Protein AF-A0A7V0SD88-F1 (afdb_monomer)

Mean predicted aligned error: 12.84 Å

Foldseek 3Di:
DALVVVQVVVVVCQVPPAQEAEAAPADAREQALNLDQDEHEYEAEDEHHYQANACHHAYEYEYPAEYEENACHQPQEYEYHALAEYEYAHLHLHAAYEYAHQEEYEAQHNANHAYDDPGAYEAAHNAAYEANAQHLAQGHEYEQQNNVPDPDFSYYAQHNANFQYYKYKYQDDDDPRRHHQFKDWDADDPVQLVVCVVNQVVNCVSNVDDRPDRSRPRIIMMHGDPNGSCPVVDDPPPPCVDDDDDDDPDQQQLLVQDPLSQNVVVLVVCVVVVNLVVSQLSVVVRDPCRLVCFQQVDPRVSQVRAPCCVPPGGPNSNVVSVVSPDPDDHDPDD

Solvent-accessible surface area (backbone atoms only — not comparable to full-atom values): 16780 Å² total; per-residue (Å²): 128,59,36,70,62,50,46,52,48,52,52,57,46,45,71,66,81,35,56,67,45,84,42,73,80,37,81,47,42,41,39,44,60,41,57,36,72,48,70,34,37,37,42,34,36,36,26,45,13,45,28,30,29,20,46,12,37,41,30,37,36,40,29,65,26,40,40,37,32,25,34,29,24,43,10,49,29,30,37,39,40,29,67,21,36,40,32,36,26,35,32,24,44,13,34,14,30,41,37,39,30,50,26,38,37,35,39,27,32,30,23,41,13,26,42,56,93,89,32,54,18,37,38,39,31,27,21,37,39,29,37,27,32,30,21,43,9,45,16,28,43,38,38,36,46,24,72,78,71,63,84,65,54,38,51,38,45,34,30,22,23,58,18,64,30,41,42,37,37,34,33,58,57,79,60,78,86,26,44,13,64,34,36,38,79,48,85,80,52,73,68,55,32,56,46,42,52,51,52,52,53,52,49,22,67,75,65,74,43,92,73,97,69,53,60,84,74,51,51,47,37,36,32,41,39,73,88,61,56,58,62,87,73,50,73,79,67,77,85,62,87,84,63,77,91,74,88,74,93,69,77,54,49,33,24,67,48,26,93,63,54,47,58,49,70,60,36,50,51,28,45,73,70,70,34,51,68,59,28,51,56,57,37,48,80,52,33,96,43,59,36,71,38,50,32,60,66,45,90,48,54,28,35,79,46,23,76,42,52,82,74,86,44,43,69,63,46,44,60,50,18,63,75,64,45,81,90,69,80,80,80,77,82,129

Sequence (334 aa):
VYYRMLNRRIRECLSRENDEVLLSNVLGQRYIGGGINTPGKIMIHGTPGQDLGAFMNGAEITVFGNAQDGVGNTMNAGKIVVHGKAGEIPGHSMRGGKIFIKGDVEYRAGIHMKEYLDQVPWLVIGGTAKDYCGEYMAGGKLVVLNLADRPGSPVGYSVGTGIHGGAIYVRGPVADFQLGPGAIFTAMDNDDVAFLVTALAEYSADLAVEVPFDPETDFLKITRRGHRPFEKLYTPGMNIKSQSPRHLNMTPPCTFNCPSGIPTPVFLNLIKDGKSREAQLMMDEYTPFRMSVCGTVCPAPCMEACSRGGLDGALDIPRLAREYYPDFDPVRSA

Structure (mmCIF, N/CA/C/O backbone):
data_AF-A0A7V0SD88-F1
#
_entry.id   AF-A0A7V0SD88-F1
#
loop_
_atom_site.group_PDB
_atom_site.id
_atom_site.type_symbol
_atom_site.label_atom_id
_atom_site.label_alt_id
_atom_site.label_comp_id
_atom_site.label_asym_id
_atom_site.label_entity_id
_atom_site.label_seq_id
_atom_site.pdbx_PDB_ins_code
_atom_site.Cartn_x
_atom_site.Cartn_y
_atom_site.Cartn_z
_atom_site.occupancy
_atom_site.B_iso_or_equiv
_atom_site.auth_seq_id
_atom_site.auth_comp_id
_atom_site.auth_asym_id
_atom_site.auth_atom_id
_atom_site.pdbx_PDB_model_num
ATOM 1 N N . VAL A 1 1 ? -22.924 -13.296 14.750 1.00 85.44 1 VAL A N 1
ATOM 2 C CA . VAL A 1 1 ? -22.940 -11.917 15.311 1.00 85.44 1 VAL A CA 1
ATOM 3 C C . VAL A 1 1 ? -22.900 -10.915 14.162 1.00 85.44 1 VAL A C 1
ATOM 5 O O . VAL A 1 1 ? -22.130 -11.129 13.233 1.00 85.44 1 VAL A O 1
ATOM 8 N N . TYR A 1 2 ? -23.730 -9.865 14.178 1.00 93.19 2 TYR A N 1
ATOM 9 C CA . TYR A 1 2 ? -23.689 -8.814 13.148 1.00 93.19 2 TYR A CA 1
ATOM 10 C C . TYR A 1 2 ? -22.406 -7.973 13.259 1.00 93.19 2 TYR A C 1
ATOM 12 O O . TYR A 1 2 ? -21.945 -7.706 14.370 1.00 93.19 2 TYR A O 1
ATOM 20 N N . TYR A 1 3 ? -21.840 -7.528 12.131 1.00 93.19 3 TYR A N 1
ATOM 21 C CA . TYR A 1 3 ? -20.491 -6.942 12.094 1.00 93.19 3 TYR A CA 1
ATOM 22 C C . TYR A 1 3 ? -20.328 -5.710 13.003 1.00 93.19 3 TYR A C 1
ATOM 24 O O . TYR A 1 3 ? -19.292 -5.563 13.645 1.00 93.19 3 TYR A O 1
ATOM 32 N N . ARG A 1 4 ? -21.354 -4.851 13.130 1.00 94.56 4 ARG A N 1
ATOM 33 C CA . ARG A 1 4 ? -21.297 -3.667 14.012 1.00 94.56 4 ARG A CA 1
ATOM 34 C C . ARG A 1 4 ? -21.131 -4.053 15.480 1.00 94.56 4 ARG A C 1
ATOM 36 O O . ARG A 1 4 ? -20.308 -3.479 16.184 1.00 94.56 4 ARG A O 1
ATOM 43 N N . MET A 1 5 ? -21.891 -5.056 15.919 1.00 94.69 5 MET A N 1
ATOM 44 C CA . MET A 1 5 ? -21.835 -5.573 17.287 1.00 94.69 5 MET A CA 1
ATOM 45 C C . MET A 1 5 ? -20.476 -6.221 17.565 1.00 94.69 5 MET A C 1
ATOM 47 O O . MET A 1 5 ? -19.885 -5.974 18.610 1.00 94.69 5 MET A O 1
ATOM 51 N N . LEU A 1 6 ? -19.969 -7.017 16.617 1.00 95.25 6 LEU A N 1
ATOM 52 C CA . LEU A 1 6 ? -18.658 -7.655 16.728 1.00 95.25 6 LEU A CA 1
ATOM 53 C C . LEU A 1 6 ? -17.549 -6.608 16.899 1.00 95.25 6 LEU A C 1
ATOM 55 O O . LEU A 1 6 ? -16.791 -6.659 17.858 1.00 95.25 6 LEU A O 1
ATOM 59 N N . ASN A 1 7 ? -17.511 -5.616 16.012 1.00 95.00 7 ASN A N 1
ATOM 60 C CA . ASN A 1 7 ? -16.500 -4.563 16.030 1.00 95.00 7 ASN A CA 1
ATOM 61 C C . ASN A 1 7 ? -16.554 -3.678 17.278 1.00 95.00 7 ASN A C 1
ATOM 63 O O . ASN A 1 7 ? -15.520 -3.190 17.731 1.00 95.00 7 ASN A O 1
ATOM 67 N N . ARG A 1 8 ? -17.743 -3.457 17.846 1.00 94.12 8 ARG A N 1
ATOM 68 C CA . ARG A 1 8 ? -17.876 -2.776 19.136 1.00 94.12 8 ARG A CA 1
ATOM 69 C C . ARG A 1 8 ? -17.235 -3.597 20.257 1.00 94.12 8 ARG A C 1
ATOM 71 O O . ARG A 1 8 ? -16.426 -3.059 21.000 1.00 94.12 8 ARG A O 1
ATOM 78 N N . ARG A 1 9 ? -17.536 -4.898 20.321 1.00 93.69 9 ARG A N 1
ATOM 79 C CA . ARG A 1 9 ? -16.975 -5.803 21.337 1.00 93.69 9 ARG A CA 1
ATOM 80 C C . ARG A 1 9 ? -15.456 -5.913 21.244 1.00 93.69 9 ARG A C 1
ATOM 82 O O . ARG A 1 9 ? -14.800 -5.867 22.270 1.00 93.69 9 ARG A O 1
ATOM 89 N N . ILE A 1 10 ? -14.899 -5.986 20.032 1.00 93.69 10 ILE A N 1
ATOM 90 C CA . ILE A 1 10 ? -13.440 -5.996 19.825 1.00 93.69 10 ILE A CA 1
ATOM 91 C C . ILE A 1 10 ? -12.797 -4.754 20.456 1.00 93.69 10 ILE A C 1
ATOM 93 O O . ILE A 1 10 ? -11.838 -4.881 21.210 1.00 93.69 10 ILE A O 1
ATOM 97 N N . ARG A 1 11 ? -13.351 -3.559 20.203 1.00 91.50 11 ARG A N 1
ATOM 98 C CA . ARG A 1 11 ? -12.833 -2.308 20.784 1.00 91.50 11 ARG A CA 1
ATOM 99 C C . ARG A 1 11 ? -12.956 -2.279 22.305 1.00 91.50 11 ARG A C 1
ATOM 101 O O . ARG A 1 11 ? -12.021 -1.867 22.978 1.00 91.50 11 ARG A O 1
ATOM 108 N N . GLU A 1 12 ? -14.085 -2.736 22.841 1.00 90.00 12 GLU A N 1
ATOM 109 C CA . GLU A 1 12 ? -14.294 -2.835 24.291 1.00 90.00 12 GLU A CA 1
ATOM 110 C C . GLU A 1 12 ? -13.289 -3.798 24.943 1.00 90.00 12 GLU A C 1
ATOM 112 O O . GLU A 1 12 ? -12.766 -3.494 26.013 1.00 90.00 12 GLU A O 1
ATOM 117 N N . CYS A 1 13 ? -12.969 -4.923 24.294 1.00 89.75 13 CYS A N 1
ATOM 118 C CA . CYS A 1 13 ? -11.952 -5.859 24.773 1.00 89.75 13 CYS A CA 1
ATOM 119 C C . CYS A 1 13 ? -10.565 -5.206 24.807 1.00 89.75 13 CYS A C 1
ATOM 121 O O . CYS A 1 13 ? -9.945 -5.188 25.869 1.00 89.75 13 CYS A O 1
ATOM 123 N N . LEU A 1 14 ? -10.135 -4.605 23.694 1.00 87.88 14 LEU A N 1
ATOM 124 C CA . LEU A 1 14 ? -8.817 -3.970 23.573 1.00 87.88 14 LEU A CA 1
ATOM 125 C C . LEU A 1 14 ? -8.649 -2.733 24.471 1.00 87.88 14 LEU A C 1
ATOM 127 O O . LEU A 1 14 ? -7.537 -2.393 24.849 1.00 87.88 14 LEU A O 1
ATOM 131 N N . SER A 1 15 ? -9.739 -2.063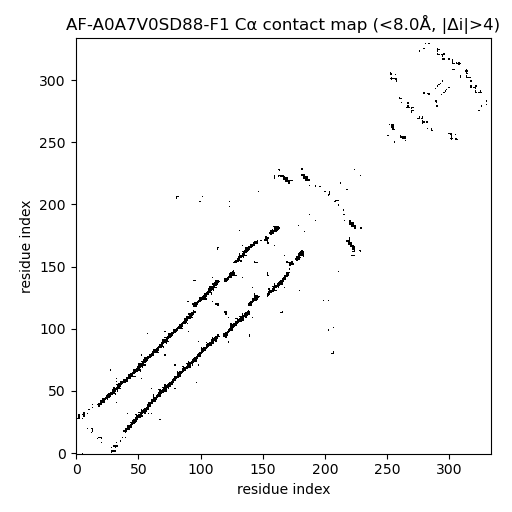 24.865 1.00 82.88 15 SER A N 1
ATOM 132 C CA . SER A 1 15 ? -9.664 -0.915 25.787 1.00 82.88 15 SER A CA 1
ATOM 133 C C . SER A 1 15 ? -9.399 -1.276 27.253 1.00 82.88 15 SER A C 1
ATOM 135 O O . SER A 1 15 ? -9.140 -0.385 28.055 1.00 82.88 15 SER A O 1
ATOM 137 N N . ARG A 1 16 ? -9.514 -2.555 27.632 1.00 72.31 16 ARG A N 1
ATOM 138 C CA . ARG A 1 16 ? -9.493 -3.015 29.034 1.00 72.31 16 ARG A CA 1
ATOM 139 C C . ARG A 1 16 ? -8.147 -3.616 29.459 1.00 72.31 16 ARG A C 1
ATOM 141 O O . ARG A 1 16 ? -8.153 -4.536 30.266 1.00 72.31 16 ARG A O 1
ATOM 148 N N . GLU A 1 17 ? -7.034 -3.161 28.880 1.00 64.56 17 GLU A N 1
ATOM 149 C CA . GLU A 1 17 ? -5.697 -3.771 29.064 1.00 64.56 17 GLU A CA 1
ATOM 150 C C . GLU A 1 17 ? -5.626 -5.250 28.621 1.00 64.56 17 GLU A C 1
ATOM 152 O O . GLU A 1 17 ? -4.695 -5.967 28.972 1.00 64.56 17 GLU A O 1
ATOM 157 N N . ASN A 1 18 ? -6.607 -5.734 27.839 1.00 63.19 18 ASN A N 1
ATOM 158 C CA . ASN A 1 18 ? -6.460 -7.014 27.152 1.00 63.19 18 ASN A CA 1
ATOM 159 C C . ASN A 1 18 ? -5.740 -6.765 25.836 1.00 63.19 18 ASN A C 1
ATOM 161 O O . ASN A 1 18 ? -6.303 -6.160 24.921 1.00 63.19 18 ASN A O 1
ATOM 165 N N . ASP A 1 19 ? -4.542 -7.317 25.726 1.00 83.00 19 ASP A N 1
ATOM 166 C CA . ASP A 1 19 ? -3.725 -7.186 24.526 1.00 83.00 19 ASP A CA 1
ATOM 167 C C . ASP A 1 19 ? -4.101 -8.204 23.444 1.00 83.00 19 ASP A C 1
ATOM 169 O O . ASP A 1 19 ? -3.465 -8.230 22.396 1.00 83.00 19 ASP A O 1
ATOM 173 N N . GLU A 1 20 ? -5.113 -9.053 23.663 1.00 92.69 20 GLU A N 1
ATOM 174 C CA . GLU A 1 20 ? -5.426 -10.168 22.767 1.00 92.69 20 GLU A CA 1
ATOM 175 C C . GLU A 1 20 ? -6.932 -10.464 22.665 1.00 92.69 20 GLU A C 1
ATOM 177 O O . GLU A 1 20 ? -7.661 -10.528 23.658 1.00 92.69 20 GLU A O 1
ATOM 182 N N . VAL A 1 21 ? -7.413 -10.658 21.435 1.00 95.25 21 VAL A N 1
ATOM 183 C CA . VAL A 1 21 ? -8.805 -10.987 21.114 1.00 95.25 21 VAL A CA 1
ATOM 184 C C . VAL A 1 21 ? -8.849 -12.177 20.161 1.00 95.25 21 VAL A C 1
ATOM 186 O O . VAL A 1 21 ? -8.403 -12.092 19.020 1.00 95.25 21 VAL A O 1
ATOM 189 N N . LEU A 1 22 ? -9.477 -13.268 20.599 1.00 97.12 22 LEU A N 1
ATOM 190 C CA . LEU A 1 22 ? -9.734 -14.444 19.770 1.00 97.12 22 LEU A CA 1
ATOM 191 C C . LEU A 1 22 ? -11.146 -14.396 19.171 1.00 97.12 22 LEU A C 1
ATOM 193 O O . LEU A 1 22 ? -12.148 -14.396 19.889 1.00 97.12 22 LEU A O 1
ATOM 197 N N . LEU A 1 23 ? -11.236 -14.420 17.844 1.00 97.81 23 LEU A N 1
ATOM 198 C CA . LEU A 1 23 ? -12.484 -14.525 17.095 1.00 97.81 23 LEU A CA 1
ATOM 199 C C . LEU A 1 23 ? -12.599 -15.919 16.479 1.00 97.81 23 LEU A C 1
ATOM 201 O O . LEU A 1 23 ? -11.802 -16.304 15.628 1.00 97.81 23 LEU A O 1
ATOM 205 N N . SER A 1 24 ? -13.621 -16.669 16.887 1.00 97.62 24 SER A N 1
ATOM 206 C CA . SER A 1 24 ? -13.907 -18.008 16.362 1.00 97.62 24 SER A CA 1
ATOM 207 C C . SER A 1 24 ? -15.099 -17.996 15.408 1.00 97.62 24 SER A C 1
ATOM 209 O O . SER A 1 24 ? -16.074 -17.281 15.646 1.00 97.62 24 SER A O 1
ATOM 211 N N . ASN A 1 25 ? -15.042 -18.831 14.365 1.00 97.06 25 ASN A N 1
ATOM 212 C CA . ASN A 1 25 ? -16.108 -19.016 13.375 1.00 97.06 25 ASN A CA 1
ATOM 213 C C . ASN A 1 25 ? -16.540 -17.697 12.700 1.00 97.06 25 ASN A C 1
ATOM 215 O O . ASN A 1 25 ? -17.721 -17.332 12.676 1.00 97.06 25 ASN A O 1
ATOM 219 N N . VAL A 1 26 ? -15.561 -16.948 12.191 1.00 98.31 26 VAL A N 1
ATOM 220 C CA . VAL A 1 26 ? -15.808 -15.725 11.418 1.00 98.31 26 VAL A CA 1
ATOM 221 C C . VAL A 1 26 ? -16.252 -16.103 10.003 1.00 98.31 26 VAL A C 1
ATOM 223 O O . VAL A 1 26 ? -15.597 -16.885 9.321 1.00 98.31 26 VAL A O 1
ATOM 226 N N . LEU A 1 27 ? -17.386 -15.553 9.570 1.00 97.00 27 LEU A N 1
ATOM 227 C CA . LEU A 1 27 ? -18.104 -15.930 8.345 1.00 97.00 27 LEU A CA 1
ATOM 228 C C . LEU A 1 27 ? -18.467 -14.680 7.527 1.00 97.00 27 LEU A C 1
ATOM 230 O O . LEU A 1 27 ? -19.628 -14.446 7.195 1.00 97.00 27 LEU A O 1
ATOM 234 N N . GLY A 1 28 ? -17.484 -13.819 7.266 1.00 97.38 28 GLY A N 1
ATOM 235 C CA . GLY A 1 28 ? -17.648 -12.627 6.432 1.00 97.38 28 GLY A CA 1
ATOM 236 C C . GLY A 1 28 ? -18.063 -11.358 7.181 1.00 97.38 28 GLY A C 1
ATOM 237 O O . GLY A 1 28 ? -18.570 -10.416 6.568 1.00 97.38 28 GLY A O 1
ATOM 238 N N . GLN A 1 29 ? -17.877 -11.281 8.505 1.00 98.38 29 GLN A N 1
ATOM 239 C CA . GLN A 1 29 ? -18.095 -10.023 9.225 1.00 98.38 29 GLN A CA 1
ATOM 240 C C . GLN A 1 29 ? -17.068 -8.973 8.778 1.00 98.38 29 GLN A C 1
ATOM 242 O O . GLN A 1 29 ? -15.864 -9.194 8.860 1.00 98.38 29 GLN A O 1
ATOM 247 N N . ARG A 1 30 ? -17.572 -7.832 8.302 1.00 97.94 30 ARG A N 1
ATOM 248 C CA . ARG A 1 30 ? -16.784 -6.741 7.712 1.00 97.94 30 ARG A CA 1
ATOM 249 C C . ARG A 1 30 ? -16.116 -5.860 8.767 1.00 97.94 30 ARG A C 1
ATOM 251 O O . ARG A 1 30 ? -16.582 -5.803 9.911 1.00 97.94 30 ARG A O 1
ATOM 258 N N . TYR A 1 31 ? -15.095 -5.115 8.351 1.00 97.88 31 TYR A N 1
ATOM 259 C CA . TYR A 1 31 ? -14.418 -4.071 9.132 1.00 97.88 31 TYR A CA 1
ATOM 260 C C . TYR A 1 31 ? -13.740 -4.541 10.422 1.00 97.88 31 TYR A C 1
ATOM 262 O O . TYR A 1 31 ? -13.461 -3.709 11.285 1.00 97.88 31 TYR A O 1
ATOM 270 N N . ILE A 1 32 ? -13.500 -5.848 10.588 1.00 98.38 32 ILE A N 1
ATOM 271 C CA . ILE A 1 32 ? -12.784 -6.372 11.760 1.00 98.38 32 ILE A CA 1
ATOM 272 C C . ILE A 1 32 ? -11.429 -5.674 11.849 1.00 98.38 32 ILE A C 1
ATOM 274 O O . ILE A 1 32 ? -10.720 -5.580 10.855 1.00 98.38 32 ILE A O 1
ATOM 278 N N . GLY A 1 33 ? -11.078 -5.150 13.020 1.00 95.62 33 GLY A N 1
ATOM 279 C CA . GLY A 1 33 ? -9.819 -4.426 13.196 1.00 95.62 33 GLY A CA 1
ATOM 280 C C . GLY A 1 33 ? -9.821 -2.984 12.675 1.00 95.62 33 GLY A C 1
ATOM 281 O O . GLY A 1 33 ? -8.830 -2.273 12.824 1.00 95.62 33 GLY A O 1
ATOM 282 N N . GLY A 1 34 ? -10.921 -2.530 12.068 1.00 95.50 34 GLY A N 1
ATOM 283 C CA . GLY A 1 34 ? -10.964 -1.236 11.403 1.00 95.50 34 GLY A CA 1
ATOM 284 C C . GLY A 1 34 ? -10.876 -0.051 12.372 1.00 95.50 34 GLY A C 1
ATOM 285 O O . GLY A 1 34 ? -11.579 -0.012 13.386 1.00 95.50 34 GLY A O 1
ATOM 286 N N . GLY A 1 35 ? -10.038 0.937 12.061 1.00 94.50 35 GLY A N 1
ATOM 287 C CA . GLY A 1 35 ? -9.860 2.164 12.845 1.00 94.50 35 GLY A CA 1
ATOM 288 C C . GLY A 1 35 ? -9.314 1.941 14.258 1.00 94.50 35 GLY A C 1
ATOM 289 O O . GLY A 1 35 ? -9.477 2.811 15.112 1.00 94.50 35 GLY A O 1
ATOM 290 N N . ILE A 1 36 ? -8.736 0.771 14.544 1.00 91.75 36 ILE A N 1
ATOM 291 C CA . ILE A 1 36 ? -8.069 0.520 15.824 1.00 91.75 36 ILE A CA 1
ATOM 292 C C . ILE A 1 36 ? -6.775 1.329 15.857 1.00 91.75 36 ILE A C 1
ATOM 294 O O . ILE A 1 36 ? -5.956 1.225 14.949 1.00 91.75 36 ILE A O 1
ATOM 298 N N . ASN A 1 37 ? -6.618 2.129 16.909 1.00 92.44 37 ASN A N 1
ATOM 299 C CA . ASN A 1 37 ? -5.493 3.043 17.118 1.00 92.44 37 ASN A CA 1
ATOM 300 C C . ASN A 1 37 ? -4.746 2.740 18.430 1.00 92.44 37 ASN A C 1
ATOM 302 O O . ASN A 1 37 ? -4.163 3.623 19.052 1.00 92.44 37 ASN A O 1
ATOM 306 N N . THR A 1 38 ? -4.847 1.501 18.904 1.00 85.88 38 THR A N 1
ATOM 307 C CA . THR A 1 38 ? -4.169 1.009 20.103 1.00 85.88 38 THR A CA 1
ATOM 308 C C . THR A 1 38 ? -3.374 -0.241 19.740 1.00 85.88 38 THR A C 1
ATOM 310 O O . THR A 1 38 ? -3.770 -0.954 18.811 1.00 85.88 38 THR A O 1
ATOM 313 N N . PRO A 1 39 ? -2.283 -0.540 20.464 1.00 86.88 39 PRO A N 1
ATOM 314 C CA . PRO A 1 39 ? -1.665 -1.858 20.411 1.00 86.88 39 PRO A CA 1
ATOM 315 C C . PRO A 1 39 ? -2.678 -2.956 20.766 1.00 86.88 39 PRO A C 1
ATOM 317 O O . PRO A 1 39 ? -3.699 -2.696 21.408 1.00 86.88 39 PRO A O 1
ATOM 320 N N . GLY A 1 40 ? -2.396 -4.176 20.324 1.00 92.25 40 GLY A N 1
ATOM 321 C CA . GLY A 1 40 ? -3.207 -5.353 20.615 1.00 92.25 40 GLY A CA 1
ATOM 322 C C . GLY A 1 40 ? -3.190 -6.356 19.470 1.00 92.25 40 GLY A C 1
ATOM 323 O O . GLY A 1 40 ? -2.834 -6.025 18.340 1.00 92.25 40 GLY A O 1
ATOM 324 N N . LYS A 1 41 ? -3.584 -7.587 19.774 1.00 96.25 41 LYS A N 1
ATOM 325 C CA . LYS A 1 41 ? -3.567 -8.742 18.884 1.00 96.25 41 LYS A CA 1
ATOM 326 C C . LYS A 1 41 ? -4.984 -9.232 18.640 1.00 96.25 41 LYS A C 1
ATOM 328 O O . LYS A 1 41 ? -5.786 -9.345 19.564 1.00 96.25 41 LYS A O 1
ATOM 333 N N . ILE A 1 42 ? -5.306 -9.538 17.390 1.00 97.81 42 ILE A N 1
ATOM 334 C CA . ILE A 1 42 ? -6.590 -10.126 17.009 1.00 97.81 42 ILE A CA 1
ATOM 335 C C . ILE A 1 42 ? -6.319 -11.402 16.220 1.00 97.81 42 ILE A C 1
ATOM 337 O O . ILE A 1 42 ? -5.851 -11.342 15.083 1.00 97.81 42 ILE A O 1
ATOM 341 N N . MET A 1 43 ? -6.654 -12.555 16.793 1.00 98.50 43 MET A N 1
ATOM 342 C CA . MET A 1 43 ? -6.625 -13.833 16.083 1.00 98.50 43 MET A CA 1
ATOM 343 C C . MET A 1 43 ? -7.995 -14.152 15.516 1.00 98.50 43 MET A C 1
ATOM 345 O O . MET A 1 43 ? -9.005 -14.092 16.217 1.00 98.50 43 MET A O 1
ATOM 349 N N . ILE A 1 44 ? -8.034 -14.536 14.248 1.00 98.69 44 ILE A N 1
ATOM 350 C CA . ILE A 1 44 ? -9.271 -14.770 13.513 1.00 98.69 44 ILE A CA 1
ATOM 351 C C . ILE A 1 44 ? -9.254 -16.183 12.944 1.00 98.69 44 ILE A C 1
ATOM 353 O O . ILE A 1 44 ? -8.485 -16.479 12.034 1.00 98.69 44 ILE A O 1
ATOM 357 N N . HIS A 1 45 ? -10.148 -17.042 13.432 1.00 98.6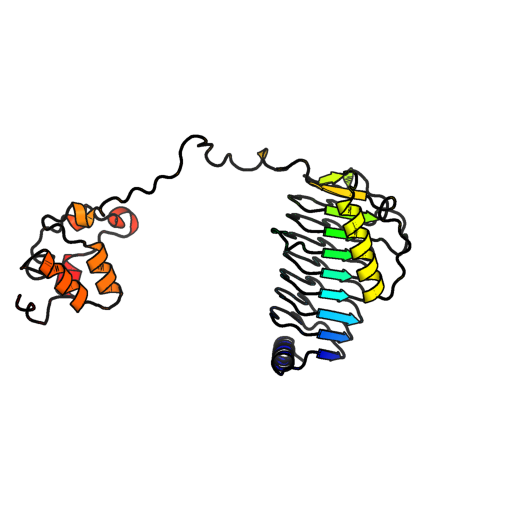2 45 HIS A N 1
ATOM 358 C CA . HIS A 1 45 ? -10.434 -18.340 12.824 1.00 98.62 45 HIS A CA 1
ATOM 359 C C . HIS A 1 45 ? -11.688 -18.245 11.956 1.00 98.62 45 HIS A C 1
ATOM 361 O O . HIS A 1 45 ? -12.796 -18.007 12.452 1.00 98.62 45 HIS A O 1
ATOM 367 N N . GLY A 1 46 ? -11.505 -18.453 10.654 1.00 97.94 46 GLY A N 1
ATOM 368 C CA . GLY A 1 46 ? -12.535 -18.297 9.633 1.00 97.94 46 GLY A CA 1
ATOM 369 C C . GLY A 1 46 ? -12.142 -17.248 8.597 1.00 97.94 46 GLY A C 1
ATOM 370 O O . GLY A 1 46 ? -10.960 -16.972 8.398 1.00 97.94 46 GLY A O 1
ATOM 371 N N . THR A 1 47 ? -13.139 -16.664 7.939 1.00 98.62 47 THR A N 1
ATOM 372 C CA . THR A 1 47 ? -12.936 -15.686 6.868 1.00 98.62 47 THR A CA 1
ATOM 373 C C . THR A 1 47 ? -13.505 -14.332 7.268 1.00 98.62 47 THR A C 1
ATOM 375 O O . THR A 1 47 ? -14.730 -14.180 7.273 1.00 98.62 47 THR A O 1
ATOM 378 N N . PRO A 1 48 ? -12.670 -13.334 7.622 1.00 98.62 48 PRO A N 1
ATOM 379 C CA . PRO A 1 48 ? -13.147 -11.972 7.791 1.00 98.62 48 PRO A CA 1
ATOM 380 C C . PRO A 1 48 ? -13.726 -11.451 6.478 1.00 98.62 48 PRO A C 1
ATOM 382 O O . PRO A 1 48 ? -13.277 -11.800 5.384 1.00 98.62 48 PRO A O 1
ATOM 385 N N . GLY A 1 49 ? -14.761 -10.628 6.609 1.00 98.19 49 GLY A N 1
ATOM 386 C CA . GLY A 1 49 ? -15.350 -9.948 5.469 1.00 98.19 49 GLY A CA 1
ATOM 387 C C . GLY A 1 49 ? -14.487 -8.790 4.989 1.00 98.19 49 GLY A C 1
ATOM 388 O O . GLY A 1 49 ? -13.379 -8.567 5.469 1.00 98.19 49 GLY A O 1
ATOM 389 N N . GLN A 1 50 ? -15.072 -8.035 4.069 1.00 98.38 50 GLN A N 1
ATOM 390 C CA . GLN A 1 50 ? -14.508 -6.827 3.473 1.00 98.38 50 GLN A CA 1
ATOM 391 C C . GLN A 1 50 ? -13.876 -5.867 4.494 1.00 98.38 50 GLN A C 1
ATOM 393 O O . GLN A 1 50 ? -14.418 -5.685 5.595 1.00 98.38 50 GLN A O 1
ATOM 398 N N . ASP A 1 51 ? -12.789 -5.213 4.081 1.00 98.38 51 ASP A N 1
ATOM 399 C CA . ASP A 1 51 ? -12.110 -4.131 4.808 1.00 98.38 51 ASP A CA 1
ATOM 400 C C . ASP A 1 51 ? -11.513 -4.557 6.170 1.00 98.38 51 ASP A C 1
ATOM 402 O O . ASP A 1 51 ? -11.593 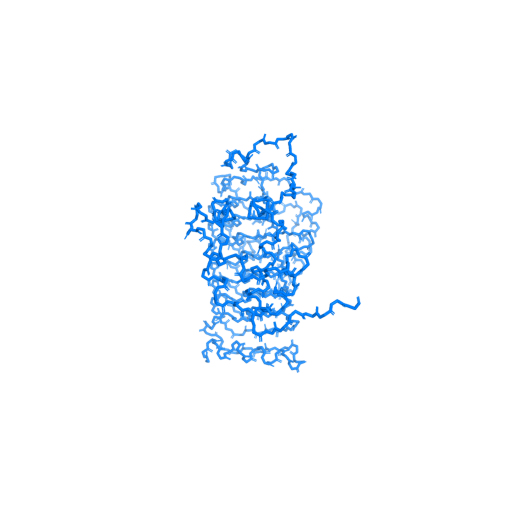-3.834 7.171 1.00 98.38 51 ASP A O 1
ATOM 406 N N . LEU A 1 52 ? -10.905 -5.748 6.232 1.00 98.69 52 LEU A N 1
ATOM 407 C CA . LEU A 1 52 ? -10.124 -6.197 7.393 1.00 98.69 52 LEU A CA 1
ATOM 408 C C . LEU A 1 52 ? -8.992 -5.203 7.696 1.00 98.69 52 LEU A C 1
ATOM 410 O O . LEU A 1 52 ? -8.156 -4.946 6.839 1.00 98.69 52 LEU A O 1
ATOM 414 N N . GLY A 1 53 ? -8.923 -4.678 8.919 1.00 98.25 53 GLY A N 1
ATOM 415 C CA . GLY A 1 53 ? -7.864 -3.755 9.339 1.00 98.25 53 GLY A CA 1
ATOM 416 C C . GLY A 1 53 ? -7.899 -2.397 8.630 1.00 98.25 53 GLY A C 1
ATOM 417 O O . GLY A 1 53 ? -6.888 -1.695 8.595 1.00 98.25 53 GLY A O 1
ATOM 418 N N . ALA A 1 54 ? -9.039 -2.004 8.053 1.00 98.12 54 ALA A N 1
ATOM 419 C CA . ALA A 1 54 ? -9.137 -0.726 7.359 1.00 98.12 54 ALA A CA 1
ATOM 420 C C . ALA A 1 54 ? -8.911 0.465 8.308 1.00 98.12 54 ALA A C 1
ATOM 422 O O . ALA A 1 54 ? -9.493 0.516 9.388 1.00 98.12 54 ALA A O 1
ATOM 423 N N . PHE A 1 55 ? -8.096 1.446 7.921 1.00 97.44 55 PHE A N 1
ATOM 424 C CA . PHE A 1 55 ? -7.706 2.599 8.750 1.00 97.44 55 PHE A CA 1
ATOM 425 C C . 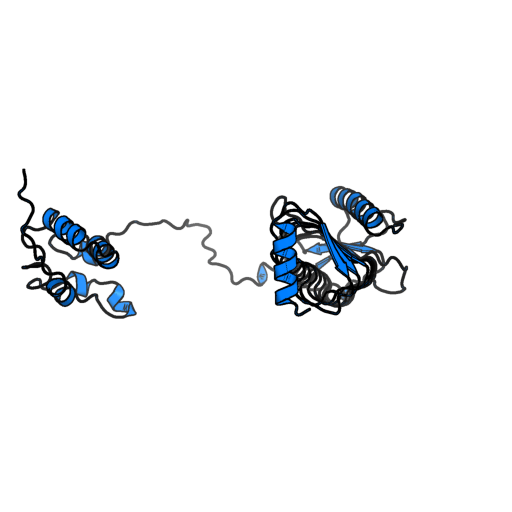PHE A 1 55 ? -7.007 2.229 10.073 1.00 97.44 55 PHE A C 1
ATOM 427 O O . PHE A 1 55 ? -6.979 3.038 11.000 1.00 97.44 55 PHE A O 1
ATOM 434 N N . MET A 1 56 ? -6.473 1.010 10.197 1.00 96.12 56 MET A N 1
ATOM 435 C CA . MET A 1 56 ? -5.775 0.560 11.402 1.00 96.12 56 MET A CA 1
ATOM 436 C C . MET A 1 56 ? -4.451 1.309 11.602 1.00 96.12 56 MET A C 1
ATOM 438 O O . MET A 1 56 ? -3.737 1.605 10.641 1.00 96.12 56 MET A O 1
ATOM 442 N N . ASN A 1 57 ? -4.121 1.606 12.857 1.00 95.44 57 ASN A N 1
ATOM 443 C CA . ASN A 1 57 ? -2.907 2.304 13.261 1.00 95.44 57 ASN A CA 1
ATOM 444 C C . ASN A 1 57 ? -2.290 1.658 14.514 1.00 95.44 57 ASN A C 1
ATOM 446 O O . ASN A 1 57 ? -2.312 2.239 15.595 1.00 95.44 57 ASN A O 1
ATOM 450 N N . GLY A 1 58 ? -1.757 0.440 14.367 1.00 89.00 58 GLY A N 1
ATOM 451 C CA . GLY A 1 58 ? -0.827 -0.143 15.345 1.00 89.00 58 GLY A CA 1
ATO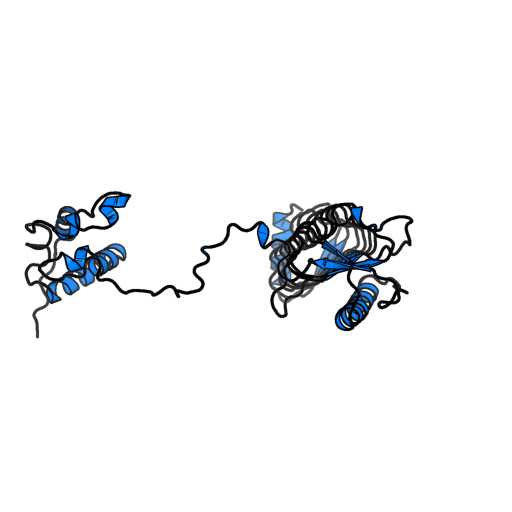M 452 C C . GLY A 1 58 ? -1.106 -1.576 15.803 1.00 89.00 58 GLY A C 1
ATOM 453 O O . GLY A 1 58 ? -0.182 -2.222 16.281 1.00 89.00 58 GLY A O 1
ATOM 454 N N . ALA A 1 59 ? -2.323 -2.101 15.646 1.00 94.75 59 ALA A N 1
ATOM 455 C CA . ALA A 1 59 ? -2.633 -3.466 16.079 1.00 94.75 59 ALA A CA 1
ATOM 456 C C . ALA A 1 59 ? -2.029 -4.546 15.155 1.00 94.75 59 ALA A C 1
ATOM 458 O O . ALA A 1 59 ? -1.686 -4.292 13.995 1.00 94.75 59 ALA A O 1
ATOM 459 N N . GLU A 1 60 ? -1.934 -5.768 15.677 1.00 97.50 60 GLU A N 1
ATOM 460 C CA . GLU A 1 60 ? -1.561 -6.971 14.937 1.00 97.50 60 GLU A CA 1
ATOM 461 C C . GLU A 1 60 ? -2.788 -7.863 14.725 1.00 97.50 60 GLU A C 1
ATOM 463 O O . GLU A 1 60 ? -3.529 -8.171 15.658 1.00 97.50 60 GLU A O 1
ATOM 468 N N . ILE A 1 61 ? -3.018 -8.306 13.493 1.00 98.62 61 ILE A N 1
ATOM 469 C CA . ILE A 1 61 ? -4.138 -9.181 13.144 1.00 98.62 61 ILE A CA 1
ATOM 470 C C . ILE A 1 61 ? -3.596 -10.424 12.454 1.00 98.62 61 ILE A C 1
ATOM 472 O O . ILE A 1 61 ? -2.909 -10.313 11.445 1.00 98.62 61 ILE A O 1
ATOM 476 N N . THR A 1 62 ? -3.953 -11.606 12.953 1.00 98.81 62 THR A N 1
ATOM 477 C CA . THR A 1 62 ? -3.608 -12.888 12.326 1.00 98.81 62 THR A CA 1
ATOM 478 C C . THR A 1 62 ? -4.874 -13.629 11.918 1.00 98.81 62 THR A C 1
ATOM 480 O O . THR A 1 62 ? -5.757 -13.874 12.740 1.00 98.81 62 THR A O 1
ATOM 483 N N . VAL A 1 63 ? -4.974 -13.994 10.642 1.00 98.88 63 VAL A N 1
ATOM 484 C CA . VAL A 1 63 ? -6.105 -14.724 10.062 1.00 98.88 63 VAL A CA 1
ATOM 485 C C . VAL A 1 63 ? -5.682 -16.150 9.739 1.00 98.88 63 VAL A C 1
ATOM 487 O O . VAL A 1 63 ? -4.926 -16.393 8.798 1.00 98.88 63 VAL A O 1
ATOM 490 N N . PHE A 1 64 ? -6.235 -17.109 10.473 1.00 98.56 64 PHE A N 1
ATOM 491 C CA . PHE A 1 64 ? -6.082 -18.545 10.238 1.00 98.56 64 PHE A CA 1
ATOM 492 C C . PHE A 1 64 ? -7.093 -19.029 9.188 1.00 98.56 64 PHE A C 1
ATOM 494 O O . PHE A 1 64 ? -7.967 -19.854 9.460 1.00 98.56 64 PHE A O 1
ATOM 501 N N . GLY A 1 65 ? -7.013 -18.451 7.990 1.00 98.19 65 GLY A N 1
ATOM 502 C CA . GLY A 1 65 ? -7.947 -18.678 6.891 1.00 98.19 65 GLY A CA 1
ATOM 503 C C . GLY A 1 65 ? -7.740 -17.685 5.748 1.00 98.19 65 GLY A C 1
ATOM 504 O O . GLY A 1 65 ? -6.710 -17.018 5.670 1.00 98.19 65 GLY A O 1
ATOM 505 N N . ASN A 1 66 ? -8.730 -17.585 4.862 1.00 98.75 66 ASN A N 1
ATOM 506 C CA . ASN A 1 66 ? -8.753 -16.584 3.789 1.00 98.75 66 ASN A CA 1
ATOM 507 C C . ASN A 1 66 ? -9.351 -15.266 4.286 1.00 98.75 66 ASN A C 1
ATOM 509 O O . ASN A 1 66 ? -10.192 -15.298 5.179 1.00 98.75 66 ASN A O 1
ATOM 513 N N . ALA A 1 67 ? -9.023 -14.147 3.649 1.00 98.75 67 ALA A N 1
ATOM 514 C CA . ALA A 1 67 ? -9.687 -12.857 3.836 1.00 98.75 67 ALA A CA 1
ATOM 515 C C . ALA A 1 67 ? -10.400 -12.414 2.545 1.00 98.75 67 ALA A C 1
ATOM 517 O O . ALA A 1 67 ? -9.985 -12.783 1.449 1.00 98.75 67 ALA A O 1
ATOM 518 N N . GLN A 1 68 ? -11.483 -11.644 2.669 1.00 98.62 68 GLN A N 1
ATOM 519 C CA . GLN A 1 68 ? -12.139 -11.009 1.515 1.00 98.62 68 GLN A CA 1
ATOM 520 C C . GLN A 1 68 ? -11.377 -9.747 1.056 1.00 98.62 68 GLN A C 1
ATOM 522 O O . GLN A 1 68 ? -10.203 -9.580 1.390 1.00 98.62 68 GLN A O 1
ATOM 527 N N . ASP A 1 69 ? -12.013 -8.883 0.263 1.00 98.62 69 ASP A N 1
ATOM 528 C CA . ASP A 1 69 ? -11.359 -7.732 -0.365 1.00 98.62 69 ASP A CA 1
ATOM 529 C C . ASP A 1 69 ? -11.037 -6.619 0.653 1.00 98.62 69 ASP A C 1
ATOM 531 O O . ASP A 1 69 ? -11.603 -6.526 1.751 1.00 98.62 69 ASP A O 1
ATOM 535 N N . GLY A 1 70 ? -10.080 -5.762 0.297 1.00 98.31 70 GLY A N 1
ATOM 536 C CA . GLY A 1 70 ? -9.754 -4.558 1.068 1.00 98.31 70 GLY A CA 1
ATOM 537 C C . GLY A 1 70 ? -8.953 -4.801 2.348 1.00 98.31 70 GLY A C 1
ATOM 538 O O . GLY A 1 70 ? -9.012 -3.988 3.273 1.00 98.31 70 GLY A O 1
ATOM 539 N N . VAL A 1 71 ? -8.191 -5.897 2.433 1.00 98.81 71 VAL A N 1
ATOM 540 C CA . VAL A 1 71 ? -7.273 -6.137 3.562 1.00 98.81 71 VAL A CA 1
ATOM 541 C C . VAL A 1 71 ? -6.310 -4.958 3.722 1.00 98.81 71 VAL A C 1
ATOM 543 O O . VAL A 1 71 ? -5.575 -4.624 2.801 1.00 98.81 71 VAL A O 1
ATOM 546 N N . GLY A 1 72 ? -6.303 -4.325 4.893 1.00 98.50 72 GLY A N 1
ATOM 547 C CA . GLY A 1 72 ? -5.439 -3.192 5.221 1.00 98.50 72 GLY A CA 1
ATOM 548 C C . GLY A 1 72 ? -5.757 -1.905 4.457 1.00 98.50 72 GLY A C 1
ATOM 549 O O . GLY A 1 72 ? -4.875 -1.064 4.283 1.00 98.50 72 GLY A O 1
ATOM 550 N N . ASN A 1 73 ? -7.000 -1.724 3.998 1.00 98.25 73 ASN A N 1
ATOM 551 C CA . ASN A 1 73 ? -7.426 -0.506 3.309 1.00 98.25 73 ASN A CA 1
ATOM 552 C C . ASN A 1 73 ? -7.127 0.758 4.143 1.00 98.25 73 ASN A C 1
ATOM 554 O O . ASN A 1 73 ? -7.658 0.954 5.231 1.00 98.25 73 ASN A O 1
ATOM 558 N N . THR A 1 74 ? -6.294 1.654 3.626 1.00 97.38 74 THR A N 1
ATOM 559 C CA . THR A 1 74 ? -5.896 2.923 4.245 1.00 97.38 74 THR A CA 1
ATOM 560 C C . THR A 1 74 ? -5.234 2.739 5.620 1.00 97.38 74 THR A C 1
ATOM 562 O O . THR A 1 74 ? -5.253 3.637 6.464 1.00 97.38 74 THR A O 1
ATOM 565 N N . MET A 1 75 ? -4.630 1.572 5.856 1.00 96.81 75 MET A N 1
ATOM 566 C CA . MET A 1 75 ? -3.856 1.269 7.061 1.00 96.81 75 MET A CA 1
ATOM 567 C C . MET A 1 75 ? -2.649 2.210 7.198 1.00 96.81 75 MET A C 1
ATOM 569 O O . MET A 1 75 ? -1.986 2.539 6.214 1.00 96.81 75 MET A O 1
ATOM 573 N N . ASN A 1 76 ? -2.386 2.670 8.421 1.00 96.38 76 ASN A N 1
ATOM 574 C CA . ASN A 1 76 ? -1.313 3.611 8.744 1.00 96.38 76 ASN A CA 1
ATOM 575 C C . ASN A 1 76 ? -0.137 2.937 9.470 1.00 96.38 76 ASN A C 1
ATOM 577 O O . ASN A 1 76 ? 1.009 3.286 9.221 1.00 96.38 76 ASN A O 1
ATOM 581 N N . ALA A 1 77 ? -0.414 1.969 10.348 1.00 96.44 77 ALA A N 1
ATOM 582 C CA . ALA A 1 77 ? 0.594 1.198 11.076 1.00 96.44 77 ALA A CA 1
ATOM 583 C C . ALA A 1 77 ? 0.008 -0.127 11.588 1.00 96.44 77 ALA A C 1
ATOM 585 O O . ALA A 1 77 ? -1.213 -0.303 11.614 1.00 96.44 77 ALA A O 1
ATOM 586 N N . GLY A 1 78 ? 0.875 -1.027 12.057 1.00 97.00 78 GLY A N 1
ATOM 587 C CA . GLY A 1 78 ? 0.520 -2.355 12.568 1.00 97.00 78 GLY A CA 1
ATOM 588 C C . GLY A 1 78 ? 0.913 -3.474 11.604 1.00 97.00 78 GLY A C 1
ATOM 589 O O . GLY A 1 78 ? 1.668 -3.245 10.651 1.00 97.00 78 GLY A O 1
ATOM 590 N N . LYS A 1 79 ? 0.379 -4.675 11.833 1.00 98.56 79 LYS A N 1
ATOM 591 C CA . LYS A 1 79 ? 0.678 -5.862 11.021 1.00 98.56 79 LYS A CA 1
ATOM 592 C C . LYS A 1 79 ? -0.573 -6.697 10.754 1.00 98.56 79 LYS A C 1
ATOM 594 O O . LYS A 1 79 ? -1.363 -6.924 11.664 1.00 98.56 79 LYS A O 1
ATOM 599 N N . ILE A 1 80 ? -0.757 -7.171 9.525 1.00 98.88 80 ILE A N 1
ATOM 600 C CA . ILE A 1 80 ? -1.813 -8.126 9.166 1.00 98.88 80 ILE A CA 1
ATOM 601 C C . ILE A 1 80 ? -1.168 -9.352 8.523 1.00 98.88 80 ILE A C 1
ATOM 603 O O . ILE A 1 80 ? -0.473 -9.224 7.521 1.00 98.88 80 ILE A O 1
ATOM 607 N N . VAL A 1 81 ? -1.429 -10.534 9.071 1.00 98.94 81 VAL A N 1
ATOM 608 C CA . VAL A 1 81 ? -0.935 -11.821 8.570 1.00 98.94 81 VAL A CA 1
ATOM 609 C C . VAL A 1 81 ? -2.127 -12.686 8.170 1.00 98.94 81 VAL A C 1
ATOM 611 O O . VAL A 1 81 ? -3.033 -12.914 8.970 1.00 98.94 81 VAL A O 1
ATOM 614 N N . VAL A 1 82 ? -2.149 -13.179 6.934 1.00 98.88 82 VAL A N 1
ATOM 615 C CA . VAL A 1 82 ? -3.219 -14.028 6.391 1.00 98.88 82 VAL A CA 1
ATOM 616 C C . VAL A 1 82 ? -2.626 -15.365 5.957 1.00 98.88 82 VAL A C 1
ATOM 618 O O . VAL A 1 82 ? -1.872 -15.429 4.991 1.00 98.88 82 VAL A O 1
ATOM 621 N N . HIS A 1 83 ? -2.991 -16.452 6.642 1.00 98.81 83 HIS A N 1
ATOM 622 C CA . HIS A 1 83 ? -2.491 -17.803 6.342 1.00 98.81 83 HIS A CA 1
ATOM 623 C C . HIS A 1 83 ? -3.111 -18.426 5.079 1.00 98.81 83 HIS A C 1
ATOM 625 O O . HIS A 1 83 ? -2.650 -19.470 4.618 1.00 98.81 83 HIS A O 1
ATOM 631 N N . GLY A 1 84 ? -4.162 -17.822 4.527 1.00 98.56 84 GLY A N 1
ATOM 632 C CA . GLY A 1 84 ? -4.807 -18.224 3.280 1.00 98.56 84 GLY A CA 1
ATOM 633 C C . GLY A 1 84 ? -4.596 -17.219 2.148 1.00 98.56 84 GLY A C 1
ATOM 634 O O . GLY A 1 84 ? -3.548 -16.585 2.034 1.00 98.56 84 GLY A O 1
ATOM 635 N N . LYS A 1 85 ? -5.613 -17.094 1.296 1.00 98.81 85 LYS A N 1
ATOM 636 C CA . LYS A 1 85 ? -5.697 -16.123 0.196 1.00 98.81 85 LYS A CA 1
ATOM 637 C C . LYS A 1 85 ? -6.354 -14.822 0.656 1.00 98.81 85 LYS A C 1
ATOM 639 O O . LYS A 1 85 ? -7.082 -14.825 1.653 1.00 98.81 85 LYS A O 1
ATOM 644 N N . ALA A 1 86 ? -6.153 -13.744 -0.092 1.00 98.69 86 ALA A N 1
ATOM 645 C CA . ALA A 1 86 ? -6.937 -12.518 0.054 1.00 98.69 86 ALA A CA 1
ATOM 646 C C . ALA A 1 86 ? -7.668 -12.189 -1.250 1.00 98.69 86 ALA A C 1
ATOM 648 O O . ALA A 1 86 ? -7.249 -12.618 -2.323 1.00 98.69 86 ALA A O 1
ATOM 649 N N . GLY A 1 87 ? -8.765 -11.444 -1.144 1.00 98.31 87 GLY A N 1
ATOM 650 C CA . GLY A 1 87 ? -9.519 -10.976 -2.299 1.00 98.31 87 GLY A CA 1
ATOM 651 C C . GLY A 1 87 ? -8.830 -9.831 -3.045 1.00 98.31 87 GLY A C 1
ATOM 652 O O . GLY A 1 87 ? -7.601 -9.748 -3.131 1.00 98.31 87 GLY A O 1
ATOM 653 N N . GLU A 1 88 ? -9.638 -8.936 -3.596 1.00 98.25 88 GLU A N 1
ATOM 654 C CA . GLU A 1 88 ? -9.169 -7.767 -4.334 1.00 98.25 88 GLU A CA 1
ATOM 655 C C . GLU A 1 88 ? -8.570 -6.700 -3.409 1.00 98.25 88 GLU A C 1
ATOM 657 O O . GLU A 1 88 ? -8.852 -6.630 -2.208 1.00 98.25 88 GLU A O 1
ATOM 662 N N . ILE A 1 89 ? -7.750 -5.828 -4.000 1.00 98.56 89 ILE A N 1
ATOM 663 C CA . ILE A 1 89 ? -7.253 -4.581 -3.404 1.00 98.56 89 ILE A CA 1
ATOM 664 C C . ILE A 1 89 ? -6.607 -4.691 -1.997 1.00 98.56 89 ILE A C 1
ATOM 666 O O . ILE A 1 89 ? -6.768 -3.761 -1.194 1.00 98.56 89 ILE A O 1
ATOM 670 N N . PRO A 1 90 ? -5.850 -5.756 -1.640 1.00 98.75 90 PRO A N 1
ATOM 671 C CA . PRO A 1 90 ? -5.087 -5.744 -0.394 1.00 98.75 90 PRO A CA 1
ATOM 672 C C . PRO A 1 90 ? -4.072 -4.593 -0.416 1.00 98.75 90 PRO A C 1
ATOM 674 O O . PRO A 1 90 ? -3.444 -4.329 -1.439 1.00 98.75 90 PRO A O 1
ATOM 677 N N . GLY A 1 91 ? -3.926 -3.884 0.699 1.00 98.44 91 GLY A N 1
ATOM 678 C CA . GLY A 1 91 ? -3.064 -2.708 0.813 1.00 98.44 91 GLY A CA 1
ATOM 679 C C . GLY A 1 91 ? -3.592 -1.459 0.100 1.00 98.44 91 GLY A C 1
ATOM 680 O O . GLY A 1 91 ? -2.825 -0.522 -0.112 1.00 98.44 91 GLY A O 1
ATOM 681 N N . HIS A 1 92 ? -4.879 -1.403 -0.269 1.00 98.31 92 HIS A N 1
ATOM 682 C CA . HIS A 1 92 ? -5.468 -0.215 -0.896 1.00 98.31 92 HIS A CA 1
ATOM 683 C C . HIS A 1 92 ? -5.170 1.044 -0.074 1.00 98.31 92 HIS A C 1
ATOM 685 O O . HIS A 1 92 ? -5.614 1.150 1.059 1.00 98.31 92 HIS A O 1
ATOM 691 N N . SER A 1 93 ? -4.468 2.029 -0.635 1.00 98.12 93 SER A N 1
ATOM 692 C CA . SER A 1 93 ? -4.225 3.333 -0.002 1.00 98.12 93 SER A CA 1
ATOM 693 C C . SER A 1 93 ? -3.484 3.282 1.343 1.00 98.12 93 SER A C 1
ATOM 695 O O . SER A 1 93 ? -3.476 4.290 2.061 1.00 98.12 93 SER A O 1
ATOM 697 N N . MET A 1 94 ? -2.859 2.154 1.709 1.00 98.31 94 MET A N 1
ATOM 698 C CA . MET A 1 94 ? -2.083 2.073 2.949 1.00 98.31 94 MET A CA 1
ATOM 699 C C . MET A 1 94 ? -0.863 3.004 2.889 1.00 98.31 94 MET A C 1
ATOM 701 O O . MET A 1 94 ? -0.287 3.242 1.824 1.00 98.31 94 MET A O 1
ATOM 705 N N . ARG A 1 95 ? -0.511 3.557 4.048 1.00 96.38 95 ARG A N 1
ATOM 706 C CA . ARG A 1 95 ? 0.553 4.554 4.241 1.00 96.38 95 ARG A CA 1
ATOM 707 C C . ARG A 1 95 ? 1.707 4.046 5.101 1.00 96.38 95 ARG A C 1
ATOM 709 O O . ARG A 1 95 ? 2.781 4.627 5.077 1.00 96.38 95 ARG A O 1
ATOM 716 N N . GLY A 1 96 ? 1.492 2.955 5.828 1.00 96.12 96 GLY A N 1
ATOM 717 C CA . GLY A 1 96 ? 2.504 2.293 6.640 1.00 96.12 96 GLY A CA 1
ATOM 718 C C . GLY A 1 96 ? 1.999 0.954 7.174 1.00 96.12 96 GLY A C 1
ATOM 719 O O . GLY A 1 96 ? 0.871 0.539 6.895 1.00 96.12 96 GLY A O 1
ATOM 720 N N . GLY A 1 97 ? 2.848 0.277 7.946 1.00 97.62 97 GLY A N 1
ATOM 721 C CA . GLY A 1 97 ? 2.587 -1.069 8.453 1.00 97.62 97 GLY A CA 1
ATOM 722 C C . GLY A 1 97 ? 2.858 -2.174 7.429 1.00 97.62 97 GLY A C 1
ATOM 723 O O . GLY A 1 97 ? 3.342 -1.918 6.325 1.00 97.62 97 GLY A O 1
ATOM 724 N N . LYS A 1 98 ? 2.585 -3.417 7.830 1.00 98.75 98 LYS A N 1
ATOM 725 C CA . LYS A 1 98 ? 2.976 -4.628 7.093 1.00 98.75 98 LYS A CA 1
ATOM 726 C C . LYS A 1 98 ? 1.774 -5.536 6.849 1.00 98.75 98 LYS A C 1
ATOM 728 O O . LYS A 1 98 ? 0.991 -5.783 7.765 1.00 98.75 98 LYS A O 1
ATOM 733 N N . ILE A 1 99 ? 1.635 -6.052 5.633 1.00 98.88 99 ILE A N 1
ATOM 734 C CA . ILE A 1 99 ? 0.614 -7.037 5.266 1.00 98.88 99 ILE A CA 1
ATOM 735 C C . ILE A 1 99 ? 1.307 -8.239 4.629 1.00 98.88 99 ILE A C 1
ATOM 737 O O . ILE A 1 99 ? 1.936 -8.101 3.581 1.00 98.88 99 ILE A O 1
ATOM 741 N N . PHE A 1 100 ? 1.166 -9.414 5.238 1.00 98.94 100 PHE A N 1
ATOM 742 C CA . PHE A 1 100 ? 1.697 -10.683 4.744 1.00 98.94 100 PHE A CA 1
ATOM 743 C C . PHE A 1 100 ? 0.544 -11.625 4.408 1.00 98.94 100 PHE A C 1
ATOM 745 O O . PHE A 1 100 ? -0.291 -11.929 5.258 1.00 98.94 100 PHE A O 1
ATOM 752 N N . ILE A 1 101 ? 0.480 -12.090 3.163 1.00 98.94 101 ILE A N 1
ATOM 753 C CA . ILE A 1 101 ? -0.570 -12.991 2.676 1.00 98.94 101 ILE A CA 1
ATOM 754 C C . ILE A 1 101 ? 0.101 -14.245 2.135 1.00 98.94 101 ILE A C 1
ATOM 756 O O . ILE A 1 101 ? 0.896 -14.153 1.207 1.00 98.94 101 ILE A O 1
ATOM 760 N N . LYS A 1 102 ? -0.222 -15.419 2.685 1.00 98.81 102 LYS A N 1
ATOM 761 C CA . LYS A 1 102 ? 0.420 -16.687 2.305 1.00 98.81 102 LYS A CA 1
ATOM 762 C C . LYS A 1 102 ? 0.077 -17.142 0.891 1.00 98.81 102 LYS A C 1
ATOM 764 O O . LYS A 1 102 ? 0.902 -17.736 0.202 1.00 98.81 102 LYS A O 1
ATOM 769 N N . GLY A 1 103 ? -1.176 -16.946 0.502 1.00 98.56 103 GLY A N 1
ATOM 770 C CA . GLY A 1 103 ? -1.732 -17.430 -0.750 1.00 98.56 103 GLY A CA 1
ATOM 771 C C . GLY A 1 103 ? -1.727 -16.395 -1.867 1.00 98.56 103 GLY A C 1
ATOM 772 O O . GLY A 1 103 ? -0.969 -15.428 -1.868 1.00 98.56 103 GLY A O 1
ATOM 773 N N . ASP A 1 104 ? -2.604 -16.640 -2.836 1.00 98.75 104 ASP A N 1
ATOM 774 C CA . ASP A 1 104 ? -2.854 -15.732 -3.950 1.00 98.75 104 ASP A CA 1
ATOM 775 C C . ASP A 1 104 ? -3.658 -14.510 -3.501 1.00 98.75 104 ASP A C 1
ATOM 777 O O . ASP A 1 104 ? -4.406 -14.569 -2.516 1.00 98.75 104 ASP A O 1
ATOM 781 N N . VAL A 1 105 ? -3.538 -13.443 -4.283 1.00 98.81 105 VAL A N 1
ATOM 782 C CA . VAL A 1 105 ? -4.423 -12.280 -4.226 1.00 98.81 105 VAL A CA 1
ATOM 783 C C . VAL A 1 105 ? -5.056 -12.041 -5.587 1.00 98.81 105 VAL A C 1
ATOM 785 O O . VAL A 1 105 ? -4.513 -12.450 -6.618 1.00 98.81 105 VAL A O 1
ATOM 788 N N . GLU A 1 106 ? -6.201 -11.368 -5.591 1.00 98.38 106 GLU A N 1
ATOM 789 C CA . GLU A 1 106 ? -6.908 -11.047 -6.828 1.00 98.38 106 GLU A CA 1
ATOM 790 C C . GLU A 1 106 ? -6.371 -9.737 -7.443 1.00 98.38 106 GLU A C 1
ATOM 792 O O . GLU A 1 106 ? -5.157 -9.513 -7.520 1.00 98.38 106 GLU A O 1
ATOM 797 N N . TYR A 1 107 ? -7.254 -8.885 -7.958 1.00 98.50 107 TYR A N 1
ATOM 798 C CA . TYR A 1 107 ? -6.898 -7.698 -8.732 1.00 98.50 107 TYR A CA 1
ATOM 799 C C . TYR A 1 107 ? -6.417 -6.536 -7.858 1.00 98.50 107 TYR A C 1
ATOM 801 O O . TYR A 1 107 ? -6.813 -6.394 -6.697 1.00 98.50 107 TYR A O 1
ATOM 809 N N . ARG A 1 108 ? -5.612 -5.646 -8.457 1.00 98.62 108 ARG A N 1
ATOM 810 C CA . ARG A 1 108 ? -5.275 -4.317 -7.906 1.00 98.62 108 ARG A CA 1
ATOM 811 C C . ARG A 1 108 ? -4.592 -4.345 -6.532 1.00 98.62 108 ARG A C 1
ATOM 813 O O . ARG A 1 108 ? -4.757 -3.429 -5.725 1.00 98.62 108 ARG A O 1
ATOM 820 N N . ALA A 1 109 ? -3.817 -5.391 -6.249 1.00 98.75 109 ALA A N 1
ATOM 821 C CA . ALA A 1 109 ? -3.022 -5.472 -5.027 1.00 98.75 109 ALA A CA 1
ATOM 822 C C . ALA A 1 109 ? -2.078 -4.267 -4.908 1.00 98.75 109 ALA A C 1
ATOM 824 O O . ALA A 1 109 ? -1.364 -3.947 -5.855 1.00 98.75 109 ALA A O 1
ATOM 825 N N . GLY A 1 110 ? -2.087 -3.596 -3.759 1.00 98.56 110 GLY A N 1
ATOM 826 C CA . GLY A 1 110 ? -1.277 -2.410 -3.493 1.00 98.56 110 GLY A CA 1
ATOM 827 C C . GLY A 1 110 ? -1.730 -1.140 -4.210 1.00 98.56 110 GLY A C 1
ATOM 828 O O . GLY A 1 110 ? -0.944 -0.198 -4.332 1.00 98.56 110 GLY A O 1
ATOM 829 N N . ILE A 1 111 ? -2.979 -1.085 -4.689 1.00 98.69 111 ILE A N 1
ATOM 830 C CA . ILE A 1 111 ? -3.486 0.116 -5.349 1.00 98.69 111 ILE A CA 1
ATOM 831 C C . ILE A 1 111 ? -3.340 1.345 -4.447 1.00 98.69 111 ILE A C 1
ATOM 833 O O . ILE A 1 111 ? -3.777 1.351 -3.295 1.00 98.69 111 ILE A O 1
ATOM 837 N N . HIS A 1 112 ? -2.776 2.424 -4.985 1.00 98.12 112 HIS A N 1
ATOM 838 C CA . HIS A 1 112 ? -2.656 3.701 -4.284 1.00 98.12 112 HIS A CA 1
ATOM 839 C C . HIS A 1 112 ? -1.833 3.652 -2.979 1.00 98.12 112 HIS A C 1
ATOM 841 O O . HIS A 1 112 ? -1.943 4.588 -2.179 1.00 98.12 112 HIS A O 1
ATOM 847 N N . MET A 1 113 ? -1.008 2.617 -2.752 1.00 98.31 113 MET A N 1
ATOM 848 C CA . MET A 1 113 ? -0.029 2.601 -1.650 1.00 98.31 113 MET A CA 1
ATOM 849 C C . MET A 1 113 ? 0.833 3.869 -1.686 1.00 98.31 113 MET A C 1
ATOM 851 O O . MET A 1 113 ? 1.205 4.344 -2.760 1.00 98.31 113 MET A O 1
ATOM 855 N N . LYS A 1 114 ? 1.114 4.452 -0.520 1.00 97.31 114 LYS A N 1
ATOM 856 C CA . LYS A 1 114 ? 1.821 5.735 -0.377 1.00 97.31 114 LYS A CA 1
ATOM 857 C C . LYS A 1 114 ? 2.901 5.602 0.681 1.00 97.31 114 LYS A C 1
ATOM 859 O O . LYS A 1 114 ? 2.675 4.952 1.690 1.00 97.31 114 LYS A O 1
ATOM 864 N N . GLU A 1 115 ? 4.020 6.281 0.490 1.00 96.12 115 GLU A N 1
ATOM 865 C CA . GLU A 1 115 ? 5.051 6.410 1.520 1.00 96.12 115 GLU A CA 1
ATOM 866 C C . GLU A 1 115 ? 5.293 7.882 1.836 1.00 96.12 115 GLU A C 1
ATOM 868 O O . GLU A 1 115 ? 5.089 8.758 0.989 1.00 96.12 115 GLU A O 1
ATOM 873 N N . TYR A 1 116 ? 5.705 8.160 3.066 1.00 94.12 116 TYR A N 1
ATOM 874 C CA . TYR A 1 116 ? 6.130 9.491 3.470 1.00 94.12 116 TYR A CA 1
ATOM 875 C C . TYR A 1 116 ? 7.172 9.384 4.576 1.00 94.12 116 TYR A C 1
ATOM 877 O O . TYR A 1 116 ? 6.870 8.893 5.661 1.00 94.12 116 TYR A O 1
ATOM 885 N N . LEU A 1 117 ? 8.379 9.886 4.302 1.00 94.38 117 LEU A N 1
ATOM 886 C CA . LEU A 1 117 ? 9.521 9.818 5.216 1.00 94.38 117 LEU A CA 1
ATOM 887 C C . LEU A 1 117 ? 9.802 8.368 5.652 1.00 94.38 117 LEU A C 1
ATOM 889 O O . LEU A 1 117 ? 10.123 7.527 4.819 1.00 94.38 117 LEU A O 1
ATOM 893 N N . ASP A 1 118 ? 9.681 8.087 6.942 1.00 92.88 118 ASP A N 1
ATOM 894 C CA . ASP A 1 118 ? 9.879 6.793 7.589 1.00 92.88 118 ASP A CA 1
ATOM 895 C C . ASP A 1 118 ? 8.661 5.858 7.483 1.00 92.88 118 ASP A C 1
ATOM 897 O O . ASP A 1 118 ? 8.767 4.659 7.750 1.00 92.88 118 ASP A O 1
ATOM 901 N N . GLN A 1 119 ? 7.502 6.366 7.055 1.00 94.62 119 GLN A N 1
ATOM 902 C CA . GLN A 1 119 ? 6.305 5.554 6.843 1.00 94.62 119 GLN A CA 1
ATOM 903 C C . GLN A 1 119 ? 6.350 4.898 5.464 1.00 94.62 119 GLN A C 1
ATOM 905 O O . GLN A 1 119 ? 5.939 5.486 4.462 1.00 94.62 119 GLN A O 1
ATOM 910 N N . VAL A 1 120 ? 6.860 3.665 5.431 1.00 97.75 120 VAL A N 1
ATOM 911 C CA . VAL A 1 120 ? 6.976 2.840 4.222 1.00 97.75 120 VAL A CA 1
ATOM 912 C C . VAL A 1 120 ? 6.108 1.584 4.380 1.00 97.75 120 VAL A C 1
ATOM 914 O O . VAL A 1 120 ? 6.457 0.702 5.166 1.00 97.75 120 VAL A O 1
ATOM 917 N N . PRO A 1 121 ? 4.968 1.470 3.672 1.00 98.44 121 PRO A N 1
ATOM 918 C CA . PRO A 1 121 ? 4.092 0.305 3.774 1.00 98.44 121 PRO A CA 1
ATOM 919 C C . PRO A 1 121 ? 4.658 -0.916 3.049 1.00 98.44 121 PRO A C 1
ATOM 921 O O . PRO A 1 121 ? 5.201 -0.787 1.947 1.00 98.44 121 PRO A O 1
ATOM 924 N N . TRP A 1 122 ? 4.498 -2.100 3.644 1.00 98.75 122 TRP A N 1
ATOM 925 C CA . TRP A 1 122 ? 4.934 -3.376 3.067 1.00 98.75 122 TRP A CA 1
ATOM 926 C C . TRP A 1 122 ? 3.736 -4.269 2.749 1.00 98.75 122 TRP A C 1
ATOM 928 O O . TRP A 1 122 ? 2.885 -4.501 3.610 1.00 98.75 122 TRP A O 1
ATOM 938 N N . LEU A 1 123 ? 3.712 -4.826 1.542 1.00 98.88 123 LEU A N 1
ATOM 939 C CA . LEU A 1 123 ? 2.764 -5.858 1.129 1.00 98.88 123 LEU A CA 1
ATOM 940 C C . LEU A 1 123 ? 3.538 -7.042 0.540 1.00 98.88 123 LEU A C 1
ATOM 942 O O . LEU A 1 123 ? 4.125 -6.913 -0.529 1.00 98.88 123 LEU A O 1
ATOM 946 N N . VAL A 1 124 ? 3.533 -8.190 1.220 1.00 98.88 124 VAL A N 1
ATOM 947 C CA . VAL A 1 124 ? 4.192 -9.424 0.760 1.00 98.88 124 VAL A CA 1
ATOM 948 C C . VAL A 1 124 ? 3.135 -10.481 0.458 1.00 98.88 124 VAL A C 1
ATOM 950 O O . VAL A 1 124 ? 2.340 -10.853 1.324 1.00 98.88 124 VAL A O 1
ATOM 953 N N . ILE A 1 125 ? 3.131 -10.958 -0.783 1.00 98.88 125 ILE A N 1
ATOM 954 C CA . ILE A 1 125 ? 2.180 -11.922 -1.333 1.00 98.88 125 ILE A CA 1
ATOM 955 C C . ILE A 1 125 ? 2.930 -13.213 -1.644 1.00 98.88 125 ILE A C 1
ATOM 957 O O . ILE A 1 125 ? 3.823 -13.238 -2.487 1.00 98.88 125 ILE A O 1
ATOM 961 N N . GLY A 1 126 ? 2.542 -14.296 -0.986 1.00 98.62 126 GLY A N 1
ATOM 962 C CA . GLY A 1 126 ? 3.142 -15.611 -1.143 1.00 98.62 126 GLY A CA 1
ATOM 963 C C . GLY A 1 126 ? 2.834 -16.280 -2.471 1.00 98.62 126 GLY A C 1
ATOM 964 O O . GLY A 1 126 ? 3.696 -16.937 -3.046 1.00 98.62 126 GLY A O 1
ATOM 965 N N . GLY A 1 127 ? 1.609 -16.130 -2.968 1.00 98.44 127 GLY A N 1
ATOM 966 C CA . GLY A 1 127 ? 1.176 -16.690 -4.242 1.00 98.44 127 GLY A CA 1
ATOM 967 C C . GLY A 1 127 ? 1.429 -15.753 -5.420 1.00 98.44 127 GLY A C 1
ATOM 968 O O . GLY A 1 127 ? 2.485 -15.133 -5.545 1.00 98.44 127 GLY A O 1
ATOM 969 N N . THR A 1 128 ? 0.432 -15.677 -6.295 1.00 98.69 128 THR A N 1
ATOM 970 C CA . THR A 1 128 ? 0.403 -14.791 -7.469 1.00 98.69 128 THR A CA 1
ATOM 971 C C . THR A 1 128 ? -0.572 -13.630 -7.262 1.00 98.69 128 THR A C 1
ATOM 973 O O . THR A 1 128 ? -1.503 -13.753 -6.463 1.00 98.69 128 THR A O 1
ATOM 976 N N . ALA A 1 129 ? -0.412 -12.550 -8.027 1.00 98.62 129 ALA A N 1
ATOM 977 C CA . ALA A 1 129 ? -1.363 -11.437 -8.100 1.00 98.62 129 ALA A CA 1
ATOM 978 C C . ALA A 1 129 ? -1.989 -11.339 -9.501 1.00 98.62 129 ALA A C 1
ATOM 980 O O . ALA A 1 129 ? -1.371 -11.727 -10.493 1.00 98.62 129 ALA A O 1
ATOM 981 N N . LYS A 1 130 ? -3.217 -10.824 -9.608 1.00 98.44 130 LYS A N 1
ATOM 982 C CA . LYS A 1 130 ? -3.873 -10.599 -10.910 1.00 98.44 130 LYS A CA 1
ATOM 983 C C . LYS A 1 130 ? -3.479 -9.242 -11.505 1.00 98.44 130 LYS A C 1
ATOM 985 O O . LYS A 1 130 ? -2.440 -8.673 -11.163 1.00 98.44 130 LYS A O 1
ATOM 990 N N . ASP A 1 131 ? -4.278 -8.759 -12.453 1.00 98.62 131 ASP A N 1
ATOM 991 C CA . ASP A 1 131 ? -4.030 -7.509 -13.166 1.00 98.62 131 ASP A CA 1
ATOM 992 C C . ASP A 1 131 ? -3.974 -6.311 -12.209 1.00 98.62 131 ASP A C 1
ATOM 994 O O . ASP A 1 131 ? -4.565 -6.317 -11.120 1.00 98.62 131 ASP A O 1
ATOM 998 N N . TYR A 1 132 ? -3.281 -5.263 -12.654 1.00 98.69 132 TYR A N 1
ATOM 999 C CA . TYR A 1 132 ? -3.174 -3.966 -11.986 1.00 98.69 132 TYR A CA 1
ATOM 1000 C C . TYR A 1 132 ? -2.456 -3.998 -10.625 1.00 98.69 132 TYR A C 1
ATOM 1002 O O . TYR A 1 132 ? -2.651 -3.120 -9.784 1.00 98.69 132 TYR A O 1
ATOM 1010 N N . CYS A 1 133 ? -1.603 -4.997 -10.389 1.00 98.62 133 CYS A N 1
ATOM 1011 C CA . CYS A 1 133 ? -0.736 -5.031 -9.212 1.00 98.62 133 CYS A CA 1
ATOM 1012 C C . CYS A 1 133 ? 0.144 -3.764 -9.151 1.00 98.62 133 CYS A C 1
ATOM 1014 O O . CYS A 1 133 ? 0.832 -3.436 -10.117 1.00 98.62 133 CYS A O 1
ATOM 1016 N N . GLY A 1 134 ? 0.098 -3.034 -8.035 1.00 98.50 134 GLY A N 1
ATOM 1017 C CA . GLY A 1 134 ? 0.815 -1.773 -7.831 1.00 98.50 134 GLY A CA 1
ATOM 1018 C C . GLY A 1 134 ? 0.255 -0.580 -8.614 1.00 98.50 134 GLY A C 1
ATOM 1019 O O . GLY A 1 134 ? 0.982 0.373 -8.893 1.00 98.50 134 GLY A O 1
ATOM 1020 N N . GLU A 1 135 ? -1.016 -0.609 -9.012 1.00 98.62 135 GLU A N 1
ATOM 1021 C CA . GLU A 1 135 ? -1.646 0.521 -9.698 1.00 98.62 135 GLU A CA 1
ATOM 1022 C C . GLU A 1 135 ? -1.651 1.802 -8.840 1.00 98.62 135 GLU A C 1
ATOM 1024 O O . GLU A 1 135 ? -2.006 1.792 -7.663 1.00 98.62 135 GLU A O 1
ATOM 1029 N N . TYR A 1 136 ? -1.273 2.935 -9.433 1.00 97.94 136 TYR A N 1
ATOM 1030 C CA . TYR A 1 136 ? -1.183 4.243 -8.768 1.00 97.94 136 TYR A CA 1
ATOM 1031 C C . TYR A 1 136 ? -0.326 4.259 -7.488 1.00 97.94 136 TYR A C 1
ATOM 1033 O O . TYR A 1 136 ? -0.517 5.125 -6.629 1.00 97.94 136 TYR A O 1
ATOM 1041 N N . MET A 1 137 ? 0.624 3.325 -7.345 1.00 98.06 137 MET A N 1
ATOM 1042 C CA . MET A 1 137 ? 1.571 3.315 -6.226 1.00 98.06 137 MET A CA 1
ATOM 1043 C C . MET A 1 137 ? 2.356 4.630 -6.198 1.00 98.06 137 MET A C 1
ATOM 1045 O O . MET A 1 137 ? 2.986 5.014 -7.179 1.00 98.06 137 MET A O 1
ATOM 1049 N N . ALA A 1 138 ? 2.326 5.335 -5.076 1.00 97.38 138 ALA A N 1
ATOM 1050 C CA . ALA A 1 138 ? 3.088 6.555 -4.825 1.00 97.38 138 ALA A CA 1
ATOM 1051 C C . ALA A 1 138 ? 4.217 6.339 -3.804 1.00 97.38 138 ALA A C 1
ATOM 1053 O O . ALA A 1 138 ? 4.841 7.306 -3.377 1.00 97.38 138 ALA A O 1
ATOM 1054 N N . GLY A 1 139 ? 4.462 5.090 -3.406 1.00 97.00 139 GLY A N 1
ATOM 1055 C CA . GLY A 1 139 ? 5.444 4.703 -2.402 1.00 97.00 139 GLY A CA 1
ATOM 1056 C C . GLY A 1 139 ? 5.182 3.305 -1.848 1.00 97.00 139 GLY A C 1
ATOM 1057 O O . GLY A 1 139 ? 4.118 2.733 -2.089 1.00 97.00 139 GLY A O 1
ATOM 1058 N N . GLY A 1 140 ? 6.131 2.773 -1.083 1.00 98.19 140 GLY A N 1
ATOM 1059 C CA . GLY A 1 140 ? 6.031 1.479 -0.418 1.00 98.19 140 GLY A CA 1
ATOM 1060 C C . GLY A 1 140 ? 6.788 0.361 -1.124 1.00 98.19 140 GLY A C 1
ATOM 1061 O O . GLY A 1 140 ? 7.409 0.544 -2.176 1.00 98.19 140 GLY A O 1
ATOM 1062 N N . LYS A 1 141 ? 6.716 -0.825 -0.520 1.00 98.69 141 LYS A N 1
ATOM 1063 C CA . LYS A 1 141 ? 7.384 -2.036 -0.991 1.00 98.69 141 LYS A CA 1
ATOM 1064 C C . LYS A 1 141 ? 6.358 -3.156 -1.166 1.00 98.69 141 LYS A C 1
ATOM 1066 O O . LYS A 1 141 ? 5.699 -3.554 -0.205 1.00 98.69 141 LYS A O 1
ATOM 1071 N N . LEU A 1 142 ? 6.213 -3.649 -2.393 1.00 98.88 142 LEU A N 1
ATOM 1072 C CA . LEU A 1 142 ? 5.301 -4.739 -2.743 1.00 98.88 142 LEU A CA 1
ATOM 1073 C C . LEU A 1 142 ? 6.120 -5.930 -3.238 1.00 98.88 142 LEU A C 1
ATOM 1075 O O . LEU A 1 142 ? 6.946 -5.766 -4.126 1.00 98.88 142 LEU A O 1
ATOM 1079 N N . VAL A 1 143 ? 5.902 -7.119 -2.685 1.00 98.94 143 VAL A N 1
ATOM 1080 C CA . VAL A 1 143 ? 6.632 -8.339 -3.051 1.00 98.94 143 VAL A CA 1
ATOM 1081 C C . VAL A 1 143 ? 5.645 -9.428 -3.471 1.00 98.94 143 VAL A C 1
ATOM 1083 O O . VAL A 1 143 ? 4.698 -9.713 -2.741 1.00 98.94 143 VAL A O 1
ATOM 1086 N N . VAL A 1 144 ? 5.878 -10.056 -4.623 1.00 98.88 144 VAL A N 1
ATOM 1087 C CA . VAL A 1 144 ? 5.142 -11.232 -5.114 1.00 98.88 144 VAL A CA 1
ATOM 1088 C C . VAL A 1 144 ? 6.113 -12.404 -5.216 1.00 98.88 144 VAL A C 1
ATOM 1090 O O . VAL A 1 144 ? 7.030 -12.389 -6.036 1.00 98.88 144 VAL A O 1
ATOM 1093 N N . LEU A 1 145 ? 5.917 -13.411 -4.366 1.00 98.56 145 LEU A N 1
ATOM 1094 C CA . LEU A 1 145 ? 6.865 -14.504 -4.162 1.00 98.56 145 LEU A CA 1
ATOM 1095 C C . LEU A 1 145 ? 6.655 -15.688 -5.098 1.00 98.56 145 LEU A C 1
ATOM 1097 O O . LEU A 1 145 ? 7.600 -16.435 -5.303 1.00 98.56 145 LEU A O 1
ATOM 1101 N N . ASN A 1 146 ? 5.449 -15.926 -5.625 1.00 97.81 146 ASN A N 1
ATOM 1102 C CA . ASN A 1 146 ? 5.149 -17.136 -6.401 1.00 97.81 146 ASN A CA 1
ATOM 1103 C C . ASN A 1 146 ? 5.663 -18.427 -5.723 1.00 97.81 146 ASN A C 1
ATOM 1105 O O . ASN A 1 146 ? 6.301 -19.248 -6.370 1.00 97.81 146 ASN A O 1
ATOM 1109 N N . LEU A 1 147 ? 5.449 -18.616 -4.418 1.00 96.88 147 LEU A N 1
ATOM 1110 C CA . LEU A 1 147 ? 6.067 -19.693 -3.619 1.00 96.88 147 LEU A CA 1
ATOM 1111 C C . LEU A 1 147 ? 5.889 -21.104 -4.197 1.00 96.88 147 LEU A C 1
ATOM 1113 O O . LEU A 1 147 ? 6.687 -21.987 -3.922 1.00 96.88 147 LEU A O 1
ATOM 1117 N N . ALA A 1 148 ? 4.830 -21.321 -4.976 1.00 95.00 148 ALA A N 1
ATOM 1118 C CA . ALA A 1 148 ? 4.526 -22.606 -5.595 1.00 95.00 148 ALA A CA 1
ATOM 1119 C C . ALA A 1 148 ? 5.211 -22.825 -6.960 1.00 95.00 148 ALA A C 1
ATOM 1121 O O . ALA A 1 148 ? 4.811 -23.747 -7.667 1.00 95.00 148 ALA A O 1
ATOM 1122 N N . ASP A 1 149 ? 6.156 -21.963 -7.361 1.00 94.44 149 ASP A N 1
ATOM 1123 C CA . ASP A 1 149 ? 6.868 -22.032 -8.650 1.00 94.44 149 ASP A CA 1
ATOM 1124 C C . ASP A 1 149 ? 5.922 -22.236 -9.841 1.00 94.44 149 ASP A C 1
ATOM 1126 O O . ASP A 1 149 ? 6.171 -23.029 -10.754 1.00 94.44 149 ASP A O 1
ATOM 1130 N N . ARG A 1 150 ? 4.776 -21.539 -9.830 1.00 95.12 150 ARG A N 1
ATOM 1131 C CA . ARG A 1 150 ? 3.785 -21.720 -10.891 1.00 95.12 150 ARG A CA 1
ATOM 1132 C C . ARG A 1 150 ? 4.368 -21.245 -12.221 1.00 95.12 150 ARG A C 1
ATOM 1134 O O . ARG A 1 150 ? 4.998 -20.185 -12.248 1.00 95.12 150 ARG A O 1
ATOM 1141 N N . PRO A 1 151 ? 4.136 -21.990 -13.317 1.00 94.31 151 PRO A N 1
ATOM 1142 C CA . PRO A 1 151 ? 4.612 -21.595 -14.631 1.00 94.31 151 PRO A CA 1
ATOM 1143 C C . PRO A 1 151 ? 3.899 -20.328 -15.109 1.00 94.31 151 PRO A C 1
ATOM 1145 O O . PRO A 1 151 ? 2.725 -20.101 -14.808 1.00 94.31 151 PRO A O 1
ATOM 1148 N N . GLY A 1 152 ? 4.598 -19.539 -15.922 1.00 95.12 152 GLY A N 1
ATOM 1149 C CA . GLY A 1 152 ? 4.091 -18.271 -16.438 1.00 95.12 152 GLY A CA 1
ATOM 1150 C C . GLY A 1 152 ? 4.349 -17.102 -15.492 1.00 95.12 152 GLY A C 1
ATOM 1151 O O . GLY A 1 152 ? 5.160 -17.195 -14.571 1.00 95.12 152 GLY A O 1
ATOM 1152 N N . SER A 1 153 ? 3.698 -15.972 -15.767 1.00 97.69 153 SER A N 1
ATOM 1153 C CA . SER A 1 153 ? 3.944 -14.759 -14.996 1.00 97.69 153 SER A CA 1
ATOM 1154 C C . SER A 1 153 ? 3.242 -14.789 -13.632 1.00 97.69 153 SER A C 1
ATOM 1156 O O . SER A 1 153 ? 2.045 -15.083 -13.581 1.00 97.69 153 SER A O 1
ATOM 1158 N N . PRO A 1 154 ? 3.937 -14.445 -12.529 1.00 98.19 154 PRO A N 1
ATOM 1159 C CA . PRO A 1 154 ? 3.336 -14.334 -11.195 1.00 98.19 154 PRO A CA 1
ATOM 1160 C C . PRO A 1 154 ? 2.330 -13.193 -11.026 1.00 98.19 154 PRO A C 1
ATOM 1162 O O . PRO A 1 154 ? 1.655 -13.113 -9.998 1.00 98.19 154 PRO A O 1
ATOM 1165 N N . VAL A 1 155 ? 2.289 -12.278 -11.990 1.00 98.62 155 VAL A N 1
ATOM 1166 C CA . VAL A 1 155 ? 1.481 -11.060 -11.984 1.00 98.62 155 VAL A CA 1
ATOM 1167 C C . VAL A 1 155 ? 0.679 -10.967 -13.280 1.00 98.62 155 VAL A C 1
ATOM 1169 O O . VAL A 1 155 ? 1.075 -11.527 -14.302 1.00 98.62 155 VAL A O 1
ATOM 1172 N N . GLY A 1 156 ? -0.457 -10.270 -13.242 1.00 98.12 156 GLY A N 1
ATOM 1173 C CA . GLY A 1 156 ? -1.292 -10.034 -14.421 1.00 98.12 156 GLY A CA 1
ATOM 1174 C C . GLY A 1 156 ? -0.771 -8.926 -15.346 1.00 98.12 156 GLY A C 1
ATOM 1175 O O . GLY A 1 156 ? 0.425 -8.636 -15.407 1.00 98.12 156 GLY A O 1
ATOM 1176 N N . TYR A 1 157 ? -1.683 -8.298 -16.084 1.00 98.38 157 TYR A N 1
ATOM 1177 C CA . TYR A 1 157 ? -1.422 -7.153 -16.959 1.00 98.38 157 TYR A CA 1
ATOM 1178 C C . TYR A 1 157 ? -1.430 -5.820 -16.199 1.00 98.38 157 TYR A C 1
ATOM 1180 O O . TYR A 1 157 ? -2.021 -5.693 -15.129 1.00 98.38 157 TYR A O 1
ATOM 1188 N N . SER A 1 158 ? -0.844 -4.782 -16.802 1.00 98.44 158 SER A N 1
ATOM 1189 C CA . SER A 1 158 ? -0.820 -3.401 -16.288 1.00 98.44 158 SER A CA 1
ATOM 1190 C C . SER A 1 158 ? -0.159 -3.234 -14.912 1.00 98.44 158 SER A C 1
ATOM 1192 O O . SER A 1 158 ? -0.558 -2.375 -14.121 1.00 98.44 158 SER A O 1
ATOM 1194 N N . VAL A 1 159 ? 0.873 -4.029 -14.630 1.00 98.62 159 VAL A N 1
ATOM 1195 C CA . VAL A 1 159 ? 1.660 -3.956 -13.392 1.00 98.62 159 VAL A CA 1
ATOM 1196 C C . VAL A 1 159 ? 2.290 -2.572 -13.260 1.00 98.62 159 VAL A C 1
ATOM 1198 O O . VAL A 1 159 ? 2.953 -2.089 -14.179 1.00 98.62 159 VAL A O 1
ATOM 1201 N N . GLY A 1 160 ? 2.065 -1.910 -12.129 1.00 98.31 160 GLY A N 1
ATOM 1202 C CA . GLY A 1 160 ? 2.579 -0.569 -11.868 1.00 98.31 160 GLY A CA 1
ATOM 1203 C C . GLY A 1 160 ? 1.976 0.522 -12.759 1.00 98.31 160 GLY A C 1
ATOM 1204 O O . GLY A 1 160 ? 2.591 1.575 -12.920 1.00 98.31 160 GLY A O 1
ATOM 1205 N N . THR A 1 161 ? 0.804 0.317 -13.376 1.00 98.19 161 THR A N 1
ATOM 1206 C CA . THR A 1 161 ? 0.168 1.399 -14.147 1.00 98.19 161 THR A CA 1
ATOM 1207 C C . THR A 1 161 ? -0.053 2.627 -13.266 1.00 9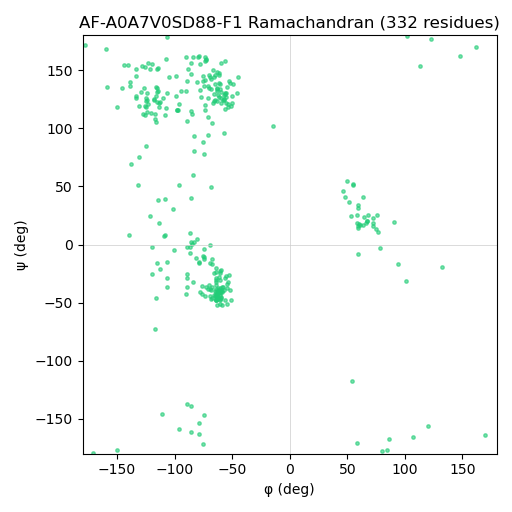8.19 161 THR A C 1
ATOM 1209 O O . THR A 1 161 ? -0.581 2.526 -12.160 1.00 98.19 161 THR A O 1
ATOM 1212 N N . GLY A 1 162 ? 0.387 3.802 -13.717 1.00 97.06 162 GLY A N 1
ATOM 1213 C CA . GLY A 1 162 ? 0.246 5.019 -12.919 1.00 97.06 162 GLY A CA 1
ATOM 1214 C C . GLY A 1 162 ? 1.225 5.135 -11.743 1.00 97.06 162 GLY A C 1
ATOM 1215 O O . GLY A 1 162 ? 1.008 5.979 -10.878 1.00 97.06 162 GLY A O 1
ATOM 1216 N N . ILE A 1 163 ? 2.279 4.312 -11.667 1.00 97.88 163 ILE A N 1
ATOM 1217 C CA . ILE A 1 163 ? 3.237 4.341 -10.551 1.00 97.88 163 ILE A CA 1
ATOM 1218 C C . ILE A 1 163 ? 4.022 5.669 -10.486 1.00 97.88 163 ILE A C 1
ATOM 1220 O O . ILE A 1 163 ? 4.683 6.091 -11.436 1.00 97.88 163 ILE A O 1
ATOM 1224 N N . HIS A 1 164 ? 3.961 6.329 -9.332 1.00 96.69 164 HIS A N 1
ATOM 1225 C CA . HIS A 1 164 ? 4.656 7.567 -8.965 1.00 96.69 164 HIS A CA 1
ATOM 1226 C C . HIS A 1 164 ? 5.813 7.354 -7.976 1.00 96.69 164 HIS A C 1
ATOM 1228 O O . HIS A 1 164 ? 6.635 8.257 -7.805 1.00 96.69 164 HIS A O 1
ATOM 1234 N N . GLY A 1 165 ? 5.897 6.199 -7.318 1.00 96.00 165 GLY A N 1
ATOM 1235 C CA . GLY A 1 165 ? 6.916 5.909 -6.309 1.00 96.00 165 GLY A CA 1
ATOM 1236 C C . GLY A 1 165 ? 6.803 4.487 -5.766 1.00 96.00 165 GLY A C 1
ATOM 1237 O O . GLY A 1 165 ? 5.838 3.788 -6.070 1.00 96.00 165 GLY A O 1
ATOM 1238 N N . GLY A 1 166 ? 7.784 4.073 -4.963 1.00 97.31 166 GLY A N 1
ATOM 1239 C CA . GLY A 1 166 ? 7.874 2.716 -4.422 1.00 97.31 166 GLY A CA 1
ATOM 1240 C C . GLY A 1 166 ? 8.534 1.705 -5.364 1.00 97.31 166 GLY A C 1
ATOM 1241 O O . GLY A 1 166 ? 9.029 2.045 -6.446 1.00 97.31 166 GLY A O 1
ATOM 1242 N N . ALA A 1 167 ? 8.562 0.448 -4.928 1.00 98.44 167 ALA A N 1
ATOM 1243 C CA . ALA A 1 167 ? 9.133 -0.665 -5.679 1.00 98.44 167 ALA A CA 1
ATOM 1244 C C . ALA A 1 167 ? 8.264 -1.922 -5.561 1.00 98.44 167 ALA A C 1
ATOM 1246 O O . ALA A 1 167 ? 7.750 -2.245 -4.486 1.00 98.44 167 ALA A O 1
ATOM 1247 N N . ILE A 1 168 ? 8.131 -2.623 -6.685 1.00 98.88 168 ILE A N 1
ATOM 1248 C CA . ILE A 1 168 ? 7.449 -3.908 -6.807 1.00 98.88 168 ILE A CA 1
ATOM 1249 C C . ILE A 1 168 ? 8.513 -4.956 -7.144 1.00 98.88 168 ILE A C 1
ATOM 1251 O O . ILE A 1 168 ? 9.211 -4.813 -8.147 1.00 98.88 168 ILE A O 1
ATOM 1255 N N . TYR A 1 169 ? 8.632 -5.999 -6.329 1.00 98.88 169 TYR A N 1
ATOM 1256 C CA . TYR A 1 169 ? 9.565 -7.107 -6.522 1.00 98.88 169 TYR A CA 1
ATOM 1257 C C . TYR A 1 169 ? 8.779 -8.361 -6.877 1.00 98.88 169 TYR A C 1
ATOM 1259 O O . TYR A 1 169 ? 7.859 -8.745 -6.154 1.00 98.88 169 TYR A O 1
ATOM 1267 N N . VAL A 1 170 ? 9.123 -9.000 -7.989 1.00 98.75 170 VAL A N 1
ATOM 1268 C CA . VAL A 1 170 ? 8.417 -10.188 -8.479 1.00 98.75 170 VAL A CA 1
ATOM 1269 C C . VAL A 1 170 ? 9.411 -11.320 -8.666 1.00 98.75 170 VAL A C 1
ATOM 1271 O O . VAL A 1 170 ? 10.376 -11.173 -9.413 1.00 98.75 170 VAL A O 1
ATOM 1274 N N . ARG A 1 171 ? 9.156 -12.455 -8.011 1.00 98.06 171 ARG A N 1
ATOM 1275 C CA . ARG A 1 171 ? 9.931 -13.679 -8.206 1.00 98.06 171 ARG A CA 1
ATOM 1276 C C . ARG A 1 171 ? 9.327 -14.519 -9.326 1.00 98.06 171 ARG A C 1
ATOM 1278 O O . ARG A 1 171 ? 8.279 -15.144 -9.156 1.00 98.06 171 ARG A O 1
ATOM 1285 N N . GLY A 1 172 ? 9.988 -14.528 -10.477 1.00 96.12 172 GLY A N 1
ATOM 1286 C CA . GLY A 1 172 ? 9.536 -15.218 -11.687 1.00 96.12 172 GLY A CA 1
ATOM 1287 C C . GLY A 1 172 ? 9.400 -14.283 -12.893 1.00 96.12 172 GLY A C 1
ATOM 1288 O O . GLY A 1 172 ? 9.621 -13.077 -12.780 1.00 96.12 172 GLY A O 1
ATOM 1289 N N . PRO A 1 173 ? 9.057 -14.825 -14.073 1.00 96.81 173 PRO A N 1
ATOM 1290 C CA . PRO A 1 173 ? 9.107 -14.066 -15.315 1.00 96.81 173 PRO A CA 1
ATOM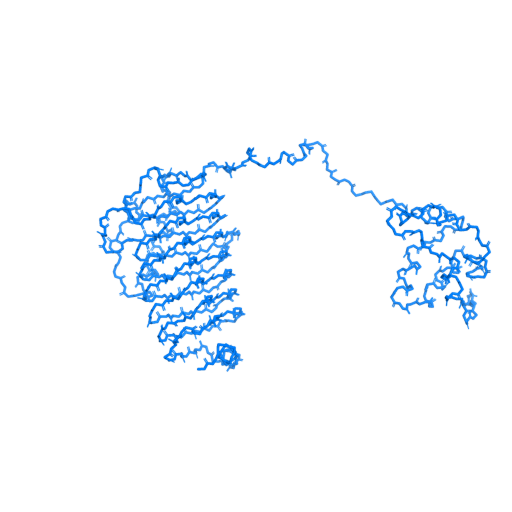 1291 C C . PRO A 1 173 ? 8.003 -13.003 -15.385 1.00 96.81 173 PRO A C 1
ATOM 1293 O O . PRO A 1 173 ? 6.831 -13.269 -15.114 1.00 96.81 173 PRO A O 1
ATOM 1296 N N . VAL A 1 174 ? 8.363 -11.803 -15.831 1.00 98.38 174 VAL A N 1
ATOM 1297 C CA . VAL A 1 174 ? 7.418 -10.735 -16.179 1.00 98.38 174 VAL A CA 1
ATOM 1298 C C . VAL A 1 174 ? 7.842 -10.158 -17.522 1.00 98.38 174 VAL A C 1
ATOM 1300 O O . VAL A 1 174 ? 8.999 -9.787 -17.697 1.00 98.38 174 VAL A O 1
ATOM 1303 N N . ALA A 1 175 ? 6.924 -10.115 -18.483 1.00 97.94 175 ALA A N 1
ATOM 1304 C CA . ALA A 1 175 ? 7.198 -9.576 -19.810 1.00 97.94 175 ALA A CA 1
ATOM 1305 C C . ALA A 1 175 ? 6.946 -8.062 -19.871 1.00 97.94 175 ALA A C 1
ATOM 1307 O O . ALA A 1 175 ? 6.052 -7.548 -19.199 1.00 97.94 175 ALA A O 1
ATOM 1308 N N . ASP A 1 176 ? 7.665 -7.352 -20.747 1.00 97.88 176 ASP A N 1
ATOM 1309 C CA . ASP A 1 176 ? 7.547 -5.892 -20.905 1.00 97.88 176 ASP A CA 1
ATOM 1310 C C . ASP A 1 176 ? 6.110 -5.418 -21.177 1.00 97.88 176 ASP A C 1
ATOM 1312 O O . ASP A 1 176 ? 5.685 -4.390 -20.653 1.00 97.88 176 ASP A O 1
ATOM 1316 N N . PHE A 1 177 ? 5.327 -6.176 -21.957 1.00 97.81 177 PHE A N 1
ATOM 1317 C CA . PHE A 1 177 ? 3.939 -5.814 -22.282 1.00 97.81 177 PHE A CA 1
ATOM 1318 C C . PHE A 1 177 ? 2.995 -5.860 -21.070 1.00 97.81 177 PHE A C 1
ATOM 1320 O O . PHE A 1 177 ? 1.889 -5.324 -21.136 1.00 97.81 177 PHE A O 1
ATOM 1327 N N . GLN A 1 178 ? 3.395 -6.524 -19.981 1.00 98.50 178 GLN A N 1
ATOM 1328 C CA . GLN A 1 178 ? 2.615 -6.570 -18.746 1.00 98.50 178 GLN A CA 1
ATOM 1329 C C . GLN A 1 178 ? 2.775 -5.292 -17.924 1.00 98.50 178 GLN A C 1
ATOM 1331 O O . GLN A 1 178 ? 1.960 -5.054 -17.035 1.00 98.50 178 GLN A O 1
ATOM 1336 N N . LEU A 1 179 ? 3.788 -4.466 -18.198 1.00 98.56 179 LEU A N 1
ATOM 1337 C CA . LEU A 1 179 ? 4.000 -3.222 -17.472 1.00 98.56 179 LEU A CA 1
ATOM 1338 C C . LEU A 1 179 ? 2.981 -2.159 -17.885 1.00 98.56 179 LEU A C 1
ATOM 1340 O O . LEU A 1 179 ? 2.694 -1.943 -19.063 1.00 98.56 179 LEU A O 1
ATOM 1344 N N . GLY A 1 180 ? 2.443 -1.463 -16.891 1.00 97.56 180 GLY A N 1
ATOM 1345 C CA . GLY A 1 180 ? 1.569 -0.323 -17.105 1.00 97.56 180 GLY A CA 1
ATOM 1346 C C . GLY A 1 180 ? 2.335 0.959 -17.460 1.00 97.56 180 GLY A C 1
ATOM 1347 O O . GLY A 1 180 ? 3.533 1.083 -17.182 1.00 97.56 180 GLY A O 1
ATOM 1348 N N . PRO A 1 181 ? 1.658 1.970 -18.033 1.00 95.88 181 PRO A N 1
ATOM 1349 C CA . PRO A 1 181 ? 2.243 3.285 -18.264 1.00 95.88 181 PRO A CA 1
ATOM 1350 C C . PRO A 1 181 ? 2.923 3.855 -17.013 1.00 95.88 181 PRO A C 1
ATOM 1352 O O . PRO A 1 181 ? 2.313 3.955 -15.950 1.00 95.88 181 PRO A O 1
ATOM 1355 N N . GLY A 1 182 ? 4.185 4.262 -17.162 1.00 94.88 182 GLY A N 1
ATOM 1356 C CA . GLY A 1 182 ? 5.004 4.818 -16.082 1.00 94.88 182 GLY A CA 1
ATOM 1357 C C . GLY A 1 182 ? 5.882 3.799 -15.353 1.00 94.88 182 GLY A C 1
ATOM 1358 O O . GLY A 1 182 ? 6.856 4.226 -14.737 1.00 94.88 182 GLY A O 1
ATOM 1359 N N . ALA A 1 183 ? 5.618 2.496 -15.479 1.00 98.06 183 ALA A N 1
ATOM 1360 C CA . ALA A 1 183 ? 6.453 1.440 -14.912 1.00 98.06 183 ALA A CA 1
ATOM 1361 C C . ALA A 1 183 ? 7.616 1.056 -15.846 1.00 98.06 183 ALA A C 1
ATOM 1363 O O . ALA A 1 183 ? 7.497 1.117 -17.074 1.00 98.06 183 ALA A O 1
ATOM 1364 N N . ILE A 1 184 ? 8.751 0.682 -15.255 1.00 98.38 184 ILE A N 1
ATOM 1365 C CA . ILE A 1 184 ? 9.938 0.141 -15.931 1.00 98.38 184 ILE A CA 1
ATOM 1366 C C . ILE A 1 184 ? 10.599 -0.930 -15.060 1.00 98.38 184 ILE A C 1
ATOM 1368 O O . ILE A 1 184 ? 10.502 -0.875 -13.832 1.00 98.38 184 ILE A O 1
ATOM 1372 N N . PHE A 1 185 ? 11.323 -1.853 -15.690 1.00 98.44 185 PHE A N 1
ATOM 1373 C CA . PHE A 1 185 ? 12.295 -2.688 -14.990 1.00 98.44 185 PHE A CA 1
ATOM 1374 C C . PHE A 1 185 ? 13.541 -1.877 -14.628 1.00 98.44 185 PHE A C 1
ATOM 1376 O O . PHE A 1 185 ? 14.009 -1.048 -15.412 1.00 98.44 185 PHE A O 1
ATOM 1383 N N . THR A 1 186 ? 14.093 -2.135 -13.447 1.00 97.31 186 THR A N 1
ATOM 1384 C CA . THR A 1 186 ? 15.362 -1.555 -12.987 1.00 97.31 186 THR A CA 1
ATOM 1385 C C . THR A 1 186 ? 16.176 -2.602 -12.245 1.00 97.31 186 THR A C 1
ATOM 1387 O O . THR A 1 186 ? 15.599 -3.508 -11.652 1.00 97.31 186 THR A O 1
ATOM 1390 N N . ALA A 1 187 ? 17.501 -2.457 -12.220 1.00 96.44 187 ALA A N 1
ATOM 1391 C CA . ALA A 1 187 ? 18.343 -3.278 -11.355 1.00 96.44 187 ALA A CA 1
ATOM 1392 C C . ALA A 1 187 ? 18.022 -3.021 -9.872 1.00 96.44 187 ALA A C 1
ATOM 1394 O O . ALA A 1 187 ? 17.632 -1.907 -9.501 1.00 96.44 187 ALA A O 1
ATOM 1395 N N . MET A 1 188 ? 18.181 -4.057 -9.050 1.00 97.12 188 MET A N 1
ATOM 1396 C CA . MET A 1 188 ? 18.145 -3.919 -7.597 1.00 97.12 188 MET A CA 1
ATOM 1397 C C . MET A 1 188 ? 19.443 -3.285 -7.093 1.00 97.12 188 MET A C 1
ATOM 1399 O O . MET A 1 188 ? 20.514 -3.507 -7.661 1.00 97.12 188 MET A O 1
ATOM 1403 N N . ASP A 1 189 ? 19.327 -2.478 -6.046 1.00 96.62 189 ASP A N 1
ATOM 1404 C CA . ASP A 1 189 ? 20.440 -1.928 -5.278 1.00 96.62 189 ASP A CA 1
ATOM 1405 C C . ASP A 1 189 ? 20.553 -2.610 -3.900 1.00 96.62 189 ASP A C 1
ATOM 1407 O O . ASP A 1 189 ? 19.765 -3.487 -3.545 1.00 96.62 189 ASP A O 1
ATOM 1411 N N . ASN A 1 190 ? 21.554 -2.223 -3.108 1.00 97.50 190 ASN A N 1
ATOM 1412 C CA . ASN A 1 190 ? 21.792 -2.829 -1.795 1.00 97.50 190 ASN A CA 1
ATOM 1413 C C . ASN A 1 190 ? 20.639 -2.583 -0.803 1.00 97.50 190 ASN A C 1
ATOM 1415 O O . ASN A 1 190 ? 20.413 -3.416 0.076 1.00 97.50 190 ASN A O 1
ATOM 1419 N N . ASP A 1 191 ? 19.910 -1.469 -0.936 1.00 97.06 191 ASP A N 1
ATOM 1420 C CA . ASP A 1 191 ? 18.779 -1.155 -0.058 1.00 97.06 191 ASP A CA 1
ATOM 1421 C C . ASP A 1 191 ? 17.581 -2.056 -0.385 1.00 97.06 191 ASP A C 1
ATOM 1423 O O . ASP A 1 191 ? 16.863 -2.498 0.516 1.00 97.06 191 ASP A O 1
ATOM 1427 N N . ASP A 1 192 ? 17.380 -2.376 -1.667 1.00 98.31 192 ASP A N 1
ATOM 1428 C CA . ASP A 1 192 ? 16.399 -3.370 -2.100 1.00 98.31 192 ASP A CA 1
ATOM 1429 C C . ASP A 1 192 ? 16.703 -4.755 -1.525 1.00 98.31 192 ASP A C 1
ATOM 1431 O O . ASP A 1 192 ? 15.809 -5.400 -0.973 1.00 98.31 192 ASP A O 1
ATOM 1435 N N . VAL A 1 193 ? 17.960 -5.195 -1.626 1.00 98.19 193 VAL A N 1
ATOM 1436 C CA . VAL A 1 193 ? 18.407 -6.503 -1.127 1.00 98.19 193 VAL A CA 1
ATOM 1437 C C . VAL A 1 193 ? 18.238 -6.578 0.390 1.00 98.19 193 VAL A C 1
ATOM 1439 O O . VAL A 1 193 ? 17.649 -7.533 0.898 1.00 98.19 193 VAL A O 1
ATOM 1442 N N . ALA A 1 194 ? 18.665 -5.547 1.125 1.00 98.12 194 ALA A N 1
ATOM 1443 C CA . ALA A 1 194 ? 18.503 -5.479 2.578 1.00 98.12 194 ALA A CA 1
ATOM 1444 C C . ALA A 1 194 ? 17.024 -5.506 3.007 1.00 98.12 194 ALA A C 1
ATOM 1446 O O . ALA A 1 194 ? 16.657 -6.188 3.976 1.00 98.12 194 ALA A O 1
ATOM 1447 N N . PHE A 1 195 ? 16.162 -4.797 2.270 1.00 98.25 195 PHE A N 1
ATOM 1448 C CA . PHE A 1 195 ? 14.716 -4.855 2.465 1.00 98.25 195 PHE A CA 1
ATOM 1449 C C . PHE A 1 195 ? 14.181 -6.275 2.248 1.00 98.25 195 PHE A C 1
ATOM 1451 O O . PHE A 1 195 ? 13.481 -6.785 3.123 1.00 98.25 195 PHE A O 1
ATOM 1458 N N . LEU A 1 196 ? 14.516 -6.919 1.126 1.00 98.62 196 LEU A N 1
ATOM 1459 C CA . LEU A 1 196 ? 14.042 -8.266 0.808 1.00 98.62 196 LEU A CA 1
ATOM 1460 C C . LEU A 1 196 ? 14.499 -9.276 1.865 1.00 98.62 196 LEU A C 1
ATOM 1462 O O . LEU A 1 196 ? 13.659 -10.002 2.384 1.00 98.62 196 LEU A O 1
ATOM 1466 N N . VAL A 1 197 ? 15.771 -9.267 2.279 1.00 98.19 197 VAL A N 1
ATOM 1467 C CA . VAL A 1 197 ? 16.273 -10.131 3.369 1.00 98.19 197 VAL A CA 1
ATOM 1468 C C . VAL A 1 197 ? 15.393 -10.013 4.618 1.00 98.19 197 VAL A C 1
ATOM 1470 O O . VAL A 1 197 ? 14.956 -11.022 5.173 1.00 98.19 197 VAL A O 1
ATOM 1473 N N . THR A 1 198 ? 15.081 -8.784 5.033 1.00 98.25 198 THR A N 1
ATOM 1474 C CA . THR A 1 198 ? 14.261 -8.532 6.228 1.00 98.25 198 THR A CA 1
ATOM 1475 C C . THR A 1 198 ? 12.810 -8.970 6.019 1.00 98.25 198 THR A C 1
ATOM 1477 O O . THR A 1 198 ? 12.238 -9.663 6.860 1.00 98.25 198 THR A O 1
ATOM 1480 N N . ALA A 1 199 ? 12.211 -8.598 4.887 1.00 98.38 199 ALA A N 1
ATOM 1481 C CA . ALA A 1 199 ? 10.822 -8.905 4.571 1.00 98.38 199 ALA A CA 1
ATOM 1482 C C . ALA A 1 199 ? 10.577 -10.415 4.452 1.00 98.38 199 ALA A C 1
ATOM 1484 O O . ALA A 1 199 ? 9.580 -10.909 4.977 1.00 98.38 199 ALA A O 1
ATOM 1485 N N . LEU A 1 200 ? 11.485 -11.154 3.807 1.00 98.38 200 LEU A N 1
ATOM 1486 C CA . LEU A 1 200 ? 11.383 -12.607 3.659 1.00 98.38 200 LEU A CA 1
ATOM 1487 C C . LEU A 1 200 ? 11.578 -13.329 4.999 1.00 98.38 200 LEU A C 1
ATOM 1489 O O . LEU A 1 200 ? 10.861 -14.292 5.271 1.00 98.38 200 LEU A O 1
ATOM 1493 N N . ALA A 1 201 ? 12.487 -12.849 5.856 1.00 97.88 201 ALA A N 1
ATOM 1494 C CA . ALA A 1 201 ? 12.688 -13.406 7.193 1.00 97.88 201 ALA A CA 1
ATOM 1495 C C . ALA A 1 201 ? 11.447 -13.222 8.085 1.00 97.88 201 ALA A C 1
ATOM 1497 O O . ALA A 1 201 ? 10.982 -14.183 8.699 1.00 97.88 201 ALA A O 1
ATOM 1498 N N . GLU A 1 202 ? 10.872 -12.014 8.117 1.00 98.38 202 GLU A N 1
ATOM 1499 C CA . GLU A 1 202 ? 9.643 -11.742 8.875 1.00 98.38 202 GLU A CA 1
ATOM 1500 C C . GLU A 1 202 ? 8.448 -12.534 8.334 1.00 98.38 202 GLU A C 1
ATOM 1502 O O . GLU A 1 202 ? 7.708 -13.144 9.105 1.00 98.38 202 GLU A O 1
ATOM 1507 N N . TYR A 1 203 ? 8.288 -12.575 7.010 1.00 98.56 203 TYR A N 1
ATOM 1508 C CA . TYR A 1 203 ? 7.238 -13.347 6.352 1.00 98.56 203 TYR A CA 1
ATOM 1509 C C . TYR A 1 203 ? 7.342 -14.846 6.684 1.00 98.56 203 TYR A C 1
ATOM 1511 O O . TYR A 1 203 ? 6.336 -15.477 7.014 1.00 98.56 203 TYR A O 1
ATOM 1519 N N . SER A 1 204 ? 8.555 -15.408 6.625 1.00 97.94 204 SER A N 1
ATOM 1520 C CA . SER A 1 204 ? 8.837 -16.809 6.963 1.00 97.94 204 SER A CA 1
ATOM 1521 C C . SER A 1 204 ? 8.465 -17.125 8.412 1.00 97.94 204 SER A C 1
ATOM 1523 O O . SER A 1 204 ? 7.761 -18.107 8.669 1.00 97.94 204 SER A O 1
ATOM 1525 N N . ALA A 1 205 ? 8.860 -16.255 9.347 1.00 98.06 205 ALA A N 1
ATOM 1526 C CA . ALA A 1 205 ? 8.564 -16.408 10.766 1.00 98.06 205 ALA A CA 1
ATOM 1527 C C . ALA A 1 205 ? 7.057 -16.335 11.064 1.00 98.06 205 ALA A C 1
ATOM 1529 O O . ALA A 1 205 ? 6.529 -17.203 11.759 1.00 98.06 205 ALA A O 1
ATOM 1530 N N . ASP A 1 206 ? 6.354 -15.342 10.513 1.00 98.00 206 ASP A N 1
ATOM 1531 C CA . ASP A 1 206 ? 4.930 -15.120 10.791 1.00 98.00 206 ASP A CA 1
ATOM 1532 C C . ASP A 1 206 ? 4.023 -16.203 10.186 1.00 98.00 206 ASP A C 1
ATOM 1534 O O . ASP A 1 206 ? 3.000 -16.562 10.771 1.00 98.00 206 ASP A O 1
ATOM 1538 N N . LEU A 1 207 ? 4.376 -16.737 9.013 1.00 97.81 207 LEU A N 1
ATOM 1539 C CA . LEU A 1 207 ? 3.554 -17.723 8.300 1.00 97.81 207 LEU A CA 1
ATOM 1540 C C . LEU A 1 207 ? 4.024 -19.170 8.463 1.00 97.81 207 LEU A C 1
ATOM 1542 O O . LEU A 1 207 ? 3.331 -20.077 7.976 1.00 97.81 207 LEU A O 1
ATOM 1546 N N . ALA A 1 208 ? 5.158 -19.380 9.136 1.00 95.94 208 ALA A N 1
ATOM 1547 C CA . ALA A 1 208 ? 5.845 -20.663 9.258 1.00 95.94 208 ALA A CA 1
ATOM 1548 C C . ALA A 1 208 ? 6.032 -21.335 7.883 1.00 95.94 208 ALA A C 1
ATOM 1550 O O . ALA A 1 208 ? 5.564 -22.451 7.642 1.00 95.94 208 ALA A O 1
ATOM 1551 N N . VAL A 1 209 ? 6.647 -20.605 6.947 1.00 94.56 209 VAL A N 1
ATOM 1552 C CA . VAL A 1 209 ? 6.911 -21.059 5.571 1.00 94.56 209 VAL A CA 1
ATOM 1553 C C . VAL A 1 209 ? 8.371 -20.825 5.231 1.00 94.56 209 VAL A C 1
ATOM 1555 O O . VAL A 1 209 ? 8.866 -19.716 5.388 1.00 94.56 209 VAL A O 1
ATOM 1558 N N . GLU A 1 210 ? 9.040 -21.841 4.697 1.00 92.25 210 GLU A N 1
ATOM 1559 C CA . GLU A 1 210 ? 10.393 -21.679 4.171 1.00 92.25 210 GLU A CA 1
ATOM 1560 C C . GLU A 1 210 ? 10.388 -20.852 2.884 1.00 92.25 210 GLU A C 1
ATOM 1562 O O . GLU A 1 210 ? 9.581 -21.071 1.979 1.00 92.25 210 GLU A O 1
ATOM 1567 N N . VAL A 1 211 ? 11.319 -19.904 2.807 1.00 92.50 211 VAL A N 1
ATOM 1568 C CA . VAL A 1 211 ? 11.521 -19.042 1.642 1.00 92.50 211 VAL A CA 1
ATOM 1569 C C . VAL A 1 211 ? 12.984 -19.175 1.213 1.00 92.50 211 VAL A C 1
ATOM 1571 O O . VAL A 1 211 ? 13.821 -18.392 1.657 1.00 92.50 211 VAL A O 1
ATOM 1574 N N . PRO A 1 212 ? 13.327 -20.194 0.406 1.00 88.06 212 PRO A N 1
ATOM 1575 C CA . PRO A 1 212 ? 14.708 -20.507 0.041 1.00 88.06 212 PRO A CA 1
ATOM 1576 C C . PRO A 1 212 ? 15.176 -19.685 -1.171 1.00 88.06 212 PRO A C 1
ATOM 1578 O O . PRO A 1 212 ? 15.812 -20.224 -2.072 1.00 88.06 212 PRO A O 1
ATOM 1581 N N . PHE A 1 213 ? 14.798 -18.408 -1.236 1.00 91.69 213 PHE A N 1
ATOM 1582 C CA . PHE A 1 213 ? 15.102 -17.541 -2.374 1.00 91.69 213 PHE A CA 1
ATOM 1583 C C . PHE A 1 213 ? 16.312 -16.675 -2.082 1.00 91.69 213 PHE A C 1
ATOM 1585 O O . PHE A 1 213 ? 16.486 -16.214 -0.953 1.00 91.69 213 PHE A O 1
ATOM 1592 N N . ASP A 1 214 ? 17.101 -16.424 -3.116 1.00 93.44 214 ASP A N 1
ATOM 1593 C CA . ASP A 1 214 ? 18.190 -15.465 -3.097 1.00 93.44 214 ASP A CA 1
ATOM 1594 C C . ASP A 1 214 ? 17.641 -14.056 -3.401 1.00 93.44 214 ASP A C 1
ATOM 1596 O O . ASP A 1 214 ? 17.205 -13.784 -4.528 1.00 93.44 214 ASP A O 1
ATOM 1600 N N . PRO A 1 215 ? 17.654 -13.134 -2.420 1.00 92.50 215 PRO A N 1
ATOM 1601 C CA . PRO A 1 215 ? 17.173 -11.768 -2.603 1.00 92.50 215 PRO A CA 1
ATOM 1602 C C . PRO A 1 215 ? 17.905 -10.981 -3.695 1.00 92.50 215 PRO A C 1
ATOM 1604 O O . PRO A 1 215 ? 17.346 -10.005 -4.190 1.00 92.50 215 PRO A O 1
ATOM 1607 N N . GLU A 1 216 ? 19.131 -11.366 -4.064 1.00 90.94 216 GLU A N 1
ATOM 1608 C CA . GLU A 1 216 ? 19.926 -10.659 -5.074 1.00 90.94 216 GLU A CA 1
ATOM 1609 C C . GLU A 1 216 ? 19.586 -11.082 -6.505 1.00 90.94 216 GLU A C 1
ATOM 1611 O O . GLU A 1 216 ? 19.675 -10.266 -7.426 1.00 90.94 216 GLU A O 1
ATOM 1616 N N . THR A 1 217 ? 19.201 -12.344 -6.709 1.00 93.19 217 THR A N 1
ATOM 1617 C CA . THR A 1 217 ? 19.148 -12.942 -8.051 1.00 93.19 217 THR A CA 1
ATOM 1618 C C . THR A 1 217 ? 17.762 -13.420 -8.474 1.00 93.19 217 THR A C 1
ATOM 1620 O O . THR A 1 217 ? 17.466 -13.416 -9.670 1.00 93.19 217 THR A O 1
ATOM 1623 N N . ASP A 1 218 ? 16.875 -13.751 -7.532 1.00 96.38 218 ASP A N 1
ATOM 1624 C CA . ASP A 1 218 ? 15.580 -14.364 -7.857 1.00 96.38 218 ASP A CA 1
ATOM 1625 C C . ASP A 1 218 ? 14.463 -13.352 -8.175 1.00 96.38 218 ASP A C 1
ATOM 1627 O O . ASP A 1 218 ? 13.368 -13.741 -8.596 1.00 96.38 218 ASP A O 1
ATOM 1631 N N . PHE A 1 219 ? 14.709 -12.052 -7.985 1.00 98.12 219 PHE A N 1
ATOM 1632 C CA . PHE A 1 219 ? 13.681 -11.013 -8.072 1.00 98.12 219 PHE A CA 1
ATOM 1633 C C . PHE A 1 219 ? 13.908 -10.029 -9.221 1.00 98.12 219 PHE A C 1
ATOM 1635 O O . PHE A 1 219 ? 14.986 -9.467 -9.407 1.00 98.12 219 PHE A O 1
ATOM 1642 N N . LEU A 1 220 ? 12.829 -9.737 -9.946 1.00 98.12 220 LEU A N 1
ATOM 1643 C CA . LEU A 1 220 ? 12.738 -8.588 -10.840 1.00 98.12 220 LEU A CA 1
ATOM 1644 C C . LEU A 1 220 ? 12.194 -7.386 -10.068 1.00 98.12 220 LEU A C 1
ATOM 1646 O O . LEU A 1 220 ? 11.156 -7.493 -9.414 1.00 98.12 220 LEU A O 1
ATOM 1650 N N . LYS A 1 221 ? 12.845 -6.226 -10.198 1.00 98.56 221 LYS A N 1
ATOM 1651 C CA . LYS A 1 221 ? 12.358 -4.955 -9.648 1.00 98.56 221 LYS A CA 1
ATOM 1652 C C . LYS A 1 221 ? 11.660 -4.130 -10.725 1.00 98.56 221 LYS A C 1
ATOM 1654 O O . LYS A 1 221 ? 12.227 -3.835 -11.779 1.00 98.56 221 LYS A O 1
ATOM 1659 N N . ILE A 1 222 ? 10.441 -3.707 -10.412 1.00 98.69 222 ILE A N 1
ATOM 1660 C CA . ILE A 1 222 ? 9.623 -2.782 -11.195 1.00 98.69 222 ILE A CA 1
ATOM 1661 C C . ILE A 1 222 ? 9.430 -1.505 -10.372 1.00 98.69 222 ILE A C 1
ATOM 1663 O O . ILE A 1 222 ? 9.064 -1.548 -9.196 1.00 98.69 222 ILE A O 1
ATOM 1667 N N . THR A 1 223 ? 9.670 -0.349 -10.984 1.00 98.12 223 THR A N 1
ATOM 1668 C CA . THR A 1 223 ? 9.471 0.963 -10.347 1.00 98.12 223 THR A CA 1
ATOM 1669 C C . THR A 1 223 ? 9.096 2.025 -11.383 1.00 98.12 223 THR A C 1
ATOM 1671 O O . THR A 1 223 ? 8.909 1.736 -12.567 1.00 98.12 223 THR A O 1
ATOM 1674 N N . ARG A 1 224 ? 8.954 3.274 -10.938 1.00 96.38 224 ARG A N 1
ATOM 1675 C CA . ARG A 1 224 ? 8.605 4.407 -11.789 1.00 96.38 224 ARG A CA 1
ATOM 1676 C C . ARG A 1 224 ? 9.717 4.828 -12.748 1.00 96.38 224 ARG A C 1
ATOM 1678 O O . ARG A 1 224 ? 10.900 4.863 -12.413 1.00 96.38 224 ARG A O 1
ATOM 1685 N N . ARG A 1 225 ? 9.305 5.283 -13.930 1.00 94.12 225 ARG A N 1
ATOM 1686 C CA . ARG A 1 225 ? 10.174 5.902 -14.932 1.00 94.12 225 ARG A CA 1
ATOM 1687 C C . ARG A 1 225 ? 10.579 7.315 -14.524 1.00 94.12 225 ARG A C 1
ATOM 1689 O O . ARG A 1 225 ? 9.751 8.227 -14.524 1.00 94.12 225 ARG A O 1
ATOM 1696 N N . GLY A 1 226 ? 11.875 7.522 -14.289 1.00 90.88 226 GLY A N 1
ATOM 1697 C CA . GLY A 1 226 ? 12.416 8.835 -13.920 1.00 90.88 226 GLY A CA 1
ATOM 1698 C C . GLY A 1 226 ? 11.768 9.384 -12.646 1.00 90.88 226 GLY A C 1
ATOM 1699 O O . GLY A 1 226 ? 11.031 8.674 -11.974 1.00 90.88 226 GLY A O 1
ATOM 1700 N N . HIS A 1 227 ? 12.027 10.645 -12.290 1.00 87.69 227 HIS A N 1
ATOM 1701 C CA . HIS A 1 227 ? 11.492 11.237 -11.053 1.00 87.69 227 HIS A CA 1
ATOM 1702 C C . HIS A 1 227 ? 10.003 11.619 -11.138 1.00 87.69 227 HIS A C 1
ATOM 1704 O O . HIS A 1 227 ? 9.271 11.506 -10.159 1.00 87.69 227 HIS A O 1
ATOM 1710 N N . ARG A 1 228 ? 9.544 12.090 -12.306 1.00 86.00 228 ARG A N 1
ATOM 1711 C CA . ARG A 1 228 ? 8.167 12.564 -12.535 1.00 86.00 228 ARG A CA 1
ATOM 1712 C C . ARG A 1 228 ? 7.587 11.916 -13.803 1.00 86.00 228 ARG A C 1
ATOM 1714 O O . ARG A 1 228 ? 7.487 12.589 -14.827 1.00 86.00 228 ARG A O 1
ATOM 1721 N N . PRO A 1 229 ? 7.192 10.631 -13.758 1.00 87.19 229 PRO A N 1
ATOM 1722 C CA . PRO A 1 229 ? 6.783 9.863 -14.944 1.00 87.19 229 PRO A CA 1
ATOM 1723 C C . PRO A 1 229 ? 5.648 10.505 -15.757 1.00 87.19 229 PRO A C 1
ATOM 1725 O O . PRO A 1 229 ? 5.571 10.314 -16.969 1.00 87.19 229 PRO A O 1
ATOM 1728 N N . PHE A 1 230 ? 4.801 11.307 -15.107 1.00 88.06 230 PHE A N 1
ATOM 1729 C CA . PHE A 1 230 ? 3.617 11.926 -15.707 1.00 88.06 230 PHE A CA 1
ATOM 1730 C C . PHE A 1 230 ? 3.709 13.454 -15.807 1.00 88.06 230 PHE A C 1
ATOM 1732 O O . PHE A 1 230 ? 2.691 14.119 -15.977 1.00 88.06 230 PHE A O 1
ATOM 1739 N N . GLU A 1 231 ? 4.912 14.037 -15.721 1.00 82.25 231 GLU A N 1
ATOM 1740 C CA . GLU A 1 231 ? 5.091 15.499 -15.731 1.00 82.25 231 GLU A CA 1
ATOM 1741 C C . GLU A 1 231 ? 4.437 16.203 -16.927 1.00 82.25 231 GLU A C 1
ATOM 1743 O O . GLU A 1 231 ? 3.948 17.319 -16.785 1.00 82.25 231 GLU A O 1
ATOM 1748 N N . LYS A 1 232 ? 4.393 15.529 -18.084 1.00 82.19 232 LYS A N 1
ATOM 1749 C CA . LYS A 1 232 ? 3.824 16.049 -19.335 1.00 82.19 232 LYS A CA 1
ATOM 1750 C C . LYS A 1 232 ? 2.294 15.996 -19.384 1.00 82.19 232 LYS A C 1
ATOM 1752 O O . LYS A 1 232 ? 1.714 16.607 -20.273 1.00 82.19 232 LYS A O 1
ATOM 1757 N N . LEU A 1 233 ? 1.655 15.245 -18.481 1.00 80.75 233 LEU A N 1
ATOM 1758 C CA . LEU A 1 233 ? 0.194 15.133 -18.396 1.00 80.75 233 LEU A CA 1
ATOM 1759 C C . LEU A 1 233 ? -0.418 16.192 -17.486 1.00 80.75 233 LEU A C 1
ATOM 1761 O O . LEU A 1 233 ? -1.574 16.563 -17.673 1.00 80.75 233 LEU A O 1
ATOM 1765 N N . TYR A 1 234 ? 0.330 16.661 -16.486 1.00 72.75 234 TYR A N 1
ATOM 1766 C CA . TYR A 1 234 ? -0.151 17.750 -15.654 1.00 72.75 234 TYR A CA 1
ATOM 1767 C C . TYR A 1 234 ? -0.323 18.990 -16.524 1.00 72.75 234 TYR A C 1
ATOM 1769 O O . TYR A 1 234 ? 0.594 19.369 -17.257 1.00 72.75 234 TYR A O 1
ATOM 1777 N N . THR A 1 235 ? -1.479 19.651 -16.406 1.00 69.19 235 THR A N 1
ATOM 1778 C CA . THR A 1 235 ? -1.626 21.031 -16.869 1.00 69.19 235 THR A CA 1
ATOM 1779 C C . THR A 1 235 ? -0.405 21.783 -16.360 1.00 69.19 235 THR A C 1
ATOM 1781 O O . THR A 1 235 ? -0.095 21.610 -15.176 1.00 69.19 235 THR A O 1
ATOM 1784 N N . PRO A 1 236 ? 0.324 22.549 -17.191 1.00 61.97 236 PRO A N 1
ATOM 1785 C CA . PRO A 1 236 ? 1.436 23.342 -16.701 1.00 61.97 236 PRO A CA 1
ATOM 1786 C C . PRO A 1 236 ? 0.882 24.256 -15.612 1.00 61.97 236 PRO A C 1
ATOM 1788 O O . PRO A 1 236 ? 0.270 25.282 -15.904 1.00 61.97 236 PRO A O 1
ATOM 1791 N N . GLY A 1 237 ? 1.019 23.830 -14.351 1.00 56.53 237 GLY A N 1
ATOM 1792 C CA . GLY A 1 237 ? 0.673 24.635 -13.197 1.00 56.53 237 GLY A CA 1
ATOM 1793 C C . GLY A 1 237 ? 1.436 25.917 -13.414 1.00 56.53 237 GLY A C 1
ATOM 1794 O O . GLY A 1 237 ? 2.636 25.826 -13.668 1.00 56.53 237 GLY A O 1
ATOM 1795 N N . MET A 1 238 ? 0.704 27.036 -13.487 1.00 54.50 238 MET A N 1
ATOM 1796 C CA . MET A 1 238 ? 1.198 28.381 -13.781 1.00 54.50 238 MET A CA 1
ATOM 1797 C C . MET A 1 238 ? 2.718 28.432 -13.648 1.00 54.50 238 MET A C 1
ATOM 1799 O O . MET A 1 238 ? 3.230 28.413 -12.531 1.00 54.50 238 MET A O 1
ATOM 1803 N N . ASN A 1 239 ? 3.434 28.401 -14.779 1.00 54.56 239 ASN A N 1
ATOM 1804 C CA . ASN A 1 239 ? 4.899 28.435 -14.846 1.00 54.56 239 ASN A CA 1
ATOM 1805 C C . ASN A 1 239 ? 5.420 29.818 -14.391 1.00 54.56 239 ASN A C 1
ATOM 1807 O O . ASN A 1 239 ? 6.218 30.460 -15.069 1.00 54.56 239 ASN A O 1
ATOM 1811 N N . ILE A 1 240 ? 4.959 30.318 -13.247 1.00 59.50 240 ILE A N 1
ATOM 1812 C CA . ILE A 1 240 ? 5.464 31.510 -12.586 1.00 59.50 240 ILE A CA 1
ATOM 1813 C C . ILE A 1 240 ? 6.682 31.054 -11.792 1.00 59.50 240 ILE A C 1
ATOM 1815 O O . ILE A 1 240 ? 6.630 30.777 -10.600 1.00 59.50 240 ILE A O 1
ATOM 1819 N N . LYS A 1 241 ? 7.803 30.924 -12.501 1.00 57.94 241 LYS A N 1
ATOM 1820 C CA . LYS A 1 241 ? 9.105 30.588 -11.909 1.00 57.94 241 LYS A CA 1
ATOM 1821 C C . LYS A 1 241 ? 9.739 31.771 -11.165 1.00 57.94 241 LYS A C 1
ATOM 1823 O O . LYS A 1 241 ? 10.753 31.592 -10.505 1.00 57.94 241 LYS A O 1
ATOM 1828 N N . SER A 1 242 ? 9.174 32.974 -11.298 1.00 60.94 242 SER A N 1
ATOM 1829 C CA . SER A 1 242 ? 9.823 34.236 -10.924 1.00 60.94 242 SER A CA 1
ATOM 1830 C C . SER A 1 242 ? 9.107 35.054 -9.850 1.00 60.94 242 SER A C 1
ATOM 1832 O O . SER A 1 242 ? 9.618 36.106 -9.476 1.00 60.94 242 SER A O 1
ATOM 1834 N N . GLN A 1 243 ? 7.948 34.623 -9.343 1.00 63.09 243 GLN A N 1
ATOM 1835 C CA . GLN A 1 243 ? 7.234 35.378 -8.311 1.00 63.09 243 GLN A CA 1
ATOM 1836 C C . GLN A 1 243 ? 6.779 34.468 -7.178 1.00 63.09 243 GLN A C 1
ATOM 1838 O O . GLN A 1 243 ? 6.121 33.454 -7.395 1.00 63.09 243 GLN A O 1
ATOM 1843 N N . SER A 1 244 ? 7.126 34.855 -5.957 1.00 59.72 244 SER A N 1
ATOM 1844 C CA . SER A 1 244 ? 6.555 34.302 -4.738 1.00 59.72 244 SER A CA 1
ATOM 1845 C C . SER A 1 244 ? 5.194 34.958 -4.470 1.00 59.72 244 SER A C 1
ATOM 1847 O O . SER A 1 244 ? 5.061 36.173 -4.654 1.00 59.72 244 SER A O 1
ATOM 1849 N N . PRO A 1 245 ? 4.173 34.204 -4.019 1.00 61.25 245 PRO A N 1
ATOM 1850 C CA . PRO A 1 245 ? 2.934 34.798 -3.537 1.00 61.25 245 PRO A CA 1
ATOM 1851 C C . PRO A 1 245 ? 3.264 35.775 -2.406 1.00 61.25 245 PRO A C 1
ATOM 1853 O O . PRO A 1 245 ? 3.802 35.379 -1.371 1.00 61.25 245 PRO A O 1
ATOM 1856 N N . ARG A 1 246 ? 2.982 37.064 -2.604 1.00 69.94 246 ARG A N 1
ATOM 1857 C CA . ARG A 1 246 ? 3.114 38.071 -1.549 1.00 69.94 246 ARG A CA 1
ATOM 1858 C C . ARG A 1 246 ? 1.745 38.277 -0.929 1.00 69.94 246 ARG A C 1
ATOM 1860 O O . ARG A 1 246 ? 0.825 38.737 -1.600 1.00 69.94 246 ARG A O 1
ATOM 1867 N N . HIS A 1 247 ? 1.617 37.942 0.349 1.00 64.81 247 HIS A N 1
ATOM 1868 C CA . HIS A 1 247 ? 0.444 38.323 1.119 1.00 64.81 247 HIS A CA 1
ATOM 1869 C C . HIS A 1 247 ? 0.502 39.834 1.370 1.00 64.81 247 HIS A C 1
ATOM 1871 O O . HIS A 1 247 ? 1.364 40.312 2.108 1.00 64.81 247 HIS A O 1
ATOM 1877 N N . LEU A 1 248 ? -0.378 40.590 0.718 1.00 72.19 248 LEU A N 1
ATOM 1878 C CA . LEU A 1 248 ? -0.530 42.021 0.952 1.00 72.19 248 LEU A CA 1
ATOM 1879 C C . LEU A 1 248 ? -1.708 42.228 1.902 1.00 72.19 248 LEU A C 1
ATOM 1881 O O . LEU A 1 248 ? -2.850 41.931 1.556 1.00 72.19 248 LEU A O 1
ATOM 1885 N N . ASN A 1 249 ? -1.423 42.747 3.097 1.00 71.50 249 ASN A N 1
ATOM 1886 C CA . ASN A 1 249 ? -2.457 43.186 4.030 1.00 71.50 249 ASN A CA 1
ATOM 1887 C C . ASN A 1 249 ? -3.095 44.461 3.472 1.00 71.50 249 ASN A C 1
ATOM 1889 O O . ASN A 1 249 ? -2.571 45.557 3.663 1.00 71.50 249 ASN A O 1
ATOM 1893 N N . MET A 1 250 ? -4.195 44.315 2.741 1.00 80.19 250 MET A N 1
ATOM 1894 C CA . MET A 1 250 ? -4.976 45.451 2.261 1.00 80.19 250 MET A CA 1
ATOM 1895 C C . MET A 1 250 ? -6.032 45.831 3.296 1.00 80.19 250 MET A C 1
ATOM 1897 O O . MET A 1 250 ? -6.664 44.961 3.898 1.00 80.19 250 MET A O 1
ATOM 1901 N N . THR A 1 251 ? -6.253 47.131 3.479 1.00 86.56 251 THR A N 1
ATOM 1902 C CA . THR A 1 251 ? -7.373 47.624 4.284 1.00 86.56 251 THR A CA 1
ATOM 1903 C C . THR A 1 251 ? -8.686 47.177 3.639 1.00 86.56 251 THR A C 1
ATOM 1905 O O . THR A 1 251 ? -8.877 47.410 2.442 1.00 86.56 251 THR A O 1
ATOM 1908 N N . PRO A 1 252 ? -9.608 46.551 4.392 1.00 90.88 252 PRO A N 1
ATOM 1909 C CA . PRO A 1 252 ? -10.904 46.152 3.862 1.00 90.88 252 PRO A CA 1
ATOM 1910 C C . PRO A 1 252 ? -11.637 47.345 3.224 1.00 90.88 252 PRO A C 1
ATOM 1912 O O . PRO A 1 252 ? -11.686 48.412 3.845 1.00 90.88 252 PRO A O 1
ATOM 1915 N N . PRO A 1 253 ? -12.253 47.189 2.036 1.00 92.38 253 PRO A N 1
ATOM 1916 C CA . PRO A 1 253 ? -12.909 48.291 1.327 1.00 92.38 253 PRO A CA 1
ATOM 1917 C C . PRO A 1 253 ? -13.969 49.035 2.149 1.00 92.38 253 PRO A C 1
ATOM 1919 O O . PRO A 1 253 ? -14.110 50.249 2.026 1.00 92.38 253 PRO A O 1
ATOM 1922 N N . CYS A 1 254 ? -14.687 48.326 3.024 1.00 92.06 254 CYS A N 1
ATOM 1923 C CA . CYS A 1 254 ? -15.678 48.910 3.926 1.00 92.06 254 CYS A CA 1
ATOM 1924 C C . CYS A 1 254 ? -15.055 49.813 5.002 1.00 92.06 254 CYS A C 1
ATOM 1926 O O . CYS A 1 254 ? -15.633 50.843 5.330 1.00 92.06 254 CYS A O 1
ATOM 1928 N N . THR A 1 255 ? -13.873 49.455 5.514 1.00 93.75 255 THR A N 1
ATOM 1929 C CA . THR A 1 255 ? -13.119 50.283 6.465 1.00 93.75 255 THR A CA 1
ATOM 1930 C C . THR A 1 255 ? -12.503 51.478 5.748 1.00 93.75 255 THR A C 1
ATOM 1932 O O . THR A 1 255 ? -12.599 52.596 6.235 1.00 93.75 255 THR A O 1
ATOM 1935 N N . PHE A 1 256 ? -11.914 51.251 4.569 1.00 94.12 256 PHE A N 1
ATOM 1936 C CA . PHE A 1 256 ? -11.282 52.301 3.769 1.00 94.12 256 PHE A CA 1
ATOM 1937 C C . PHE A 1 256 ? -12.271 53.400 3.360 1.00 94.12 256 PHE A C 1
ATOM 1939 O O . PHE A 1 256 ? -11.945 54.578 3.444 1.00 94.12 256 PHE A O 1
ATOM 1946 N N . ASN A 1 257 ? -13.489 53.023 2.959 1.00 93.25 257 ASN A N 1
ATOM 1947 C CA . ASN A 1 257 ? -14.521 53.981 2.556 1.00 93.25 257 ASN A CA 1
ATOM 1948 C C . ASN A 1 257 ? -15.362 54.512 3.723 1.00 93.25 257 ASN A C 1
ATOM 1950 O O . ASN A 1 257 ? -16.240 55.344 3.508 1.00 93.25 257 ASN A O 1
ATOM 1954 N N . CYS A 1 258 ? -15.134 54.048 4.955 1.00 92.56 258 CYS A N 1
ATOM 1955 C CA . CYS A 1 258 ? -15.787 54.630 6.119 1.00 92.56 258 CYS A CA 1
ATOM 1956 C C . CYS A 1 258 ? -15.146 55.996 6.424 1.00 92.56 258 CYS A C 1
ATOM 1958 O O . CYS A 1 258 ? -13.962 56.026 6.759 1.00 92.56 258 CYS A O 1
ATOM 1960 N N . PRO A 1 259 ? -15.898 57.115 6.410 1.00 90.50 259 PRO A N 1
ATOM 1961 C CA . PRO A 1 259 ? -15.331 58.431 6.719 1.00 90.50 259 PRO A CA 1
ATOM 1962 C C . PRO A 1 259 ? -14.752 58.524 8.137 1.00 90.50 259 PRO A C 1
ATOM 1964 O O . PRO A 1 259 ? -13.824 59.285 8.381 1.00 90.50 259 PRO A O 1
ATOM 1967 N N . SER A 1 260 ? -15.288 57.728 9.067 1.00 90.12 260 SER A N 1
ATOM 1968 C CA . SER A 1 260 ? -14.818 57.626 10.454 1.00 90.12 260 SER A CA 1
ATOM 1969 C C . SER A 1 260 ? -13.729 56.562 10.650 1.00 90.12 260 SER A C 1
ATOM 1971 O O . SER A 1 260 ? -13.270 56.364 11.768 1.00 90.12 260 SER A O 1
ATOM 1973 N N . GLY A 1 261 ? -13.348 55.824 9.600 1.00 91.69 261 GLY A N 1
ATOM 1974 C CA . GLY A 1 261 ? -12.346 54.756 9.682 1.00 91.69 261 GLY A CA 1
ATOM 1975 C C . GLY A 1 261 ? -12.759 53.548 10.532 1.00 91.69 261 GLY A C 1
ATOM 1976 O O . GLY A 1 261 ? -11.898 52.774 10.946 1.00 91.69 261 GLY A O 1
ATOM 1977 N N . ILE A 1 262 ? -14.059 53.368 10.798 1.00 93.00 262 ILE A N 1
ATOM 1978 C CA . ILE A 1 262 ? -14.566 52.286 11.651 1.00 93.00 262 ILE A CA 1
ATOM 1979 C C . ILE A 1 262 ? -14.190 50.933 11.028 1.00 93.00 262 ILE A C 1
ATOM 1981 O O . ILE A 1 262 ? -14.544 50.681 9.868 1.00 93.00 262 ILE A O 1
ATOM 1985 N N . PRO A 1 263 ? -13.540 50.020 11.774 1.00 93.00 263 PRO A N 1
ATOM 1986 C CA . PRO A 1 263 ? -13.165 48.706 11.273 1.00 93.00 263 PRO A CA 1
ATOM 1987 C C . PRO A 1 263 ? -14.399 47.796 11.188 1.00 93.00 263 PRO A C 1
ATOM 1989 O O . PRO A 1 263 ? -14.621 46.919 12.023 1.00 93.00 263 PRO A O 1
ATOM 1992 N N . THR A 1 264 ? -15.215 47.990 10.148 1.00 91.81 264 THR A N 1
ATOM 1993 C CA . THR A 1 264 ? -16.493 47.283 9.954 1.00 91.81 264 THR A CA 1
ATOM 1994 C C . THR A 1 264 ? -16.366 45.754 10.045 1.00 91.81 264 THR A C 1
ATOM 1996 O O . THR A 1 264 ? -17.227 45.142 10.670 1.00 91.81 264 THR A O 1
ATOM 1999 N N . PRO A 1 265 ? -15.308 45.095 9.522 1.00 92.56 265 PRO A N 1
ATOM 2000 C CA . PRO A 1 265 ? -15.165 43.645 9.667 1.00 92.56 265 PRO A CA 1
ATOM 2001 C C . PRO A 1 265 ? -14.995 43.192 11.120 1.00 92.56 265 PRO A C 1
ATOM 2003 O O . PRO A 1 265 ? -15.506 42.140 11.490 1.00 92.56 265 PRO A O 1
ATOM 2006 N N . VAL A 1 266 ? -14.318 43.989 11.954 1.00 93.62 266 VAL A N 1
ATOM 2007 C CA . VAL A 1 266 ? -14.156 43.693 13.386 1.00 93.62 266 VAL A CA 1
ATOM 2008 C C . VAL A 1 266 ? -15.504 43.809 14.091 1.00 93.62 266 VAL A C 1
ATOM 2010 O O . VAL A 1 266 ? -15.887 42.894 14.813 1.00 93.62 266 VAL A O 1
ATOM 2013 N N . PHE A 1 267 ? -16.257 44.879 13.812 1.00 92.88 267 PHE A N 1
ATOM 2014 C CA . PHE A 1 267 ? -17.624 45.047 14.316 1.00 92.88 267 PHE A CA 1
ATOM 2015 C C . PHE A 1 267 ? -18.507 43.840 13.962 1.00 92.88 267 PHE A C 1
ATOM 2017 O O . PHE A 1 267 ? -19.125 43.242 14.838 1.00 92.88 267 PHE A O 1
ATOM 2024 N N . LEU A 1 268 ? -18.522 43.437 12.690 1.00 92.50 268 LEU A N 1
ATOM 2025 C CA . LEU A 1 268 ? -19.345 42.326 12.206 1.00 92.50 268 LEU A CA 1
ATOM 2026 C C . LEU A 1 268 ? -18.952 40.981 12.823 1.00 92.50 268 LEU A C 1
ATOM 2028 O O . LEU A 1 268 ? -19.832 40.181 13.130 1.00 92.50 268 LEU A O 1
ATOM 2032 N N . ASN A 1 269 ? -17.655 40.734 13.024 1.00 95.25 269 ASN A N 1
ATOM 2033 C CA . ASN A 1 269 ? -17.183 39.521 13.689 1.00 95.25 269 ASN A CA 1
ATOM 2034 C C . ASN A 1 269 ? -17.633 39.478 15.155 1.00 95.25 269 ASN A C 1
ATOM 2036 O O . ASN A 1 269 ? -18.162 38.463 15.590 1.00 95.25 269 ASN A O 1
ATOM 2040 N N . LEU A 1 270 ? -17.523 40.591 15.887 1.00 95.62 270 LEU A N 1
ATOM 2041 C CA . LEU A 1 270 ? -18.003 40.668 17.272 1.00 95.62 270 LEU A CA 1
ATOM 2042 C C . LEU A 1 270 ? -19.519 40.445 17.362 1.00 95.62 270 LEU A C 1
ATOM 2044 O O . LEU A 1 270 ? -19.984 39.716 18.233 1.00 95.62 270 LEU A O 1
ATOM 2048 N N . ILE A 1 271 ? -20.291 41.014 16.434 1.00 93.12 271 ILE A N 1
ATOM 2049 C CA . ILE A 1 271 ? -21.739 40.780 16.350 1.00 93.12 271 ILE A CA 1
ATOM 2050 C C . ILE A 1 271 ? -22.048 39.305 16.061 1.00 93.12 271 ILE A C 1
ATOM 2052 O O . ILE A 1 271 ? -22.885 38.713 16.743 1.00 93.12 271 ILE A O 1
ATOM 2056 N N . LYS A 1 272 ? -21.345 38.695 15.098 1.00 93.50 272 LYS A N 1
ATOM 2057 C CA . LYS A 1 272 ? -21.477 37.271 14.756 1.00 93.50 272 LYS A CA 1
ATOM 2058 C C . LYS A 1 272 ? -21.176 36.358 15.948 1.00 93.50 272 LYS A C 1
ATOM 2060 O O . LYS A 1 272 ? -21.856 35.351 16.119 1.00 93.50 272 LYS A O 1
ATOM 2065 N N . ASP A 1 273 ? -20.205 36.730 16.775 1.00 96.25 273 ASP A N 1
ATOM 2066 C CA . ASP A 1 273 ? -19.801 35.978 17.966 1.00 96.25 273 ASP A CA 1
ATOM 2067 C C . ASP A 1 273 ? -20.727 36.223 19.179 1.00 96.25 273 ASP A C 1
ATOM 2069 O O . ASP A 1 273 ? -20.456 35.742 20.278 1.00 96.25 273 ASP A O 1
ATOM 2073 N N . GLY A 1 274 ? -21.822 36.977 19.011 1.00 94.56 274 GLY A N 1
ATOM 2074 C CA . GLY A 1 274 ? -22.769 37.300 20.084 1.00 94.56 274 GLY A CA 1
ATOM 2075 C C . GLY A 1 274 ? -22.276 38.382 21.052 1.00 94.56 274 GLY A C 1
ATOM 2076 O O . GLY A 1 274 ? -22.899 38.626 22.083 1.00 94.56 274 GLY A O 1
ATOM 2077 N N . LYS A 1 275 ? -21.174 39.064 20.727 1.00 95.88 275 LYS A N 1
ATOM 2078 C CA . LYS A 1 275 ? -20.506 40.079 21.554 1.00 95.88 275 LYS A CA 1
ATOM 2079 C C . LYS A 1 275 ? -20.935 41.496 21.164 1.00 95.88 275 LYS A C 1
ATOM 2081 O O . LYS A 1 275 ? -20.105 42.377 20.934 1.00 95.88 275 LYS A O 1
ATOM 2086 N N . SER A 1 276 ? -22.242 41.737 21.090 1.00 92.25 276 SER A N 1
ATOM 2087 C CA . SER A 1 276 ? -22.806 43.024 20.647 1.00 92.25 276 SER A CA 1
ATOM 2088 C C . SER A 1 276 ? -22.326 44.217 21.477 1.00 92.25 276 SER A C 1
ATOM 2090 O O . SER A 1 276 ? -21.994 45.262 20.920 1.00 92.25 276 SER A O 1
ATOM 2092 N N . ARG A 1 277 ? -22.205 44.047 22.799 1.00 91.19 277 ARG A N 1
ATOM 2093 C CA . ARG A 1 277 ? -21.698 45.087 23.703 1.00 91.19 277 ARG A CA 1
ATOM 2094 C C . ARG A 1 277 ? -20.248 45.470 23.405 1.00 91.19 277 ARG A C 1
ATOM 2096 O O . ARG A 1 277 ? -19.933 46.653 23.363 1.00 91.19 277 ARG A O 1
ATOM 2103 N N . GLU A 1 278 ? -19.378 44.489 23.166 1.00 93.38 278 GLU A N 1
ATOM 2104 C CA . GLU A 1 278 ? -17.980 44.737 22.778 1.00 93.38 278 GLU A CA 1
ATOM 2105 C C . GLU A 1 278 ? -17.906 45.434 21.412 1.00 93.38 278 GLU A C 1
ATOM 2107 O O . GLU A 1 278 ? -17.128 46.368 21.240 1.00 93.38 278 GLU A O 1
ATOM 2112 N N . ALA A 1 279 ? -18.755 45.030 20.459 1.00 92.69 279 ALA A N 1
ATOM 2113 C CA . ALA A 1 279 ? -18.831 45.652 19.137 1.00 92.69 279 ALA A CA 1
ATOM 2114 C C . ALA A 1 279 ? -19.205 47.140 19.220 1.00 92.69 279 ALA A C 1
ATOM 2116 O O . ALA A 1 279 ? -18.602 47.973 18.544 1.00 92.69 279 ALA A O 1
ATOM 2117 N N . GLN A 1 280 ? -20.179 47.474 20.068 1.00 89.94 280 GLN A N 1
ATOM 2118 C CA . GLN A 1 280 ? -20.630 48.848 20.282 1.00 89.94 280 GLN A CA 1
ATOM 2119 C C . GLN A 1 280 ? -19.583 49.697 21.010 1.00 89.94 280 GLN A C 1
ATOM 2121 O O . GLN A 1 280 ? -19.318 50.810 20.570 1.00 89.94 280 GLN A O 1
ATOM 2126 N N . LEU A 1 281 ? -18.950 49.169 22.064 1.00 90.19 281 LEU A N 1
ATOM 2127 C CA . LEU A 1 281 ? -17.864 49.870 22.761 1.00 90.19 281 LEU A CA 1
ATOM 2128 C C . LEU A 1 281 ? -16.663 50.110 21.844 1.00 90.19 281 LEU A C 1
ATOM 2130 O O . LEU A 1 281 ? -16.066 51.174 21.886 1.00 90.19 281 LEU A O 1
ATOM 2134 N N . MET A 1 282 ? -16.345 49.161 20.960 1.00 91.38 282 MET A N 1
ATOM 2135 C CA . MET A 1 282 ? -15.300 49.363 19.957 1.00 91.38 282 MET A CA 1
ATOM 2136 C C . MET A 1 282 ? -15.631 50.537 19.031 1.00 91.38 282 MET A C 1
ATOM 2138 O O . MET A 1 282 ? -14.740 51.314 18.713 1.00 91.38 282 MET A O 1
ATOM 2142 N N . MET A 1 283 ? -16.893 50.707 18.618 1.00 90.50 283 MET A N 1
ATOM 2143 C CA . MET A 1 283 ? -17.281 51.854 17.788 1.00 90.50 283 MET A CA 1
ATOM 2144 C C . MET A 1 283 ? -17.107 53.198 18.504 1.00 90.50 283 MET A C 1
ATOM 2146 O O . MET A 1 283 ? -16.818 54.180 17.821 1.00 90.50 283 MET A O 1
ATOM 2150 N N . ASP A 1 284 ? -17.245 53.253 19.833 1.00 89.00 284 ASP A N 1
ATOM 2151 C CA . ASP A 1 284 ? -17.058 54.494 20.605 1.00 89.00 284 ASP A CA 1
ATOM 2152 C C . ASP A 1 284 ? -15.645 55.066 20.471 1.00 89.00 284 ASP A C 1
ATOM 2154 O O . ASP A 1 284 ? -15.478 56.284 20.464 1.00 89.00 284 ASP A O 1
ATOM 2158 N N . GLU A 1 285 ? -14.643 54.205 20.268 1.00 89.94 285 GLU A N 1
ATOM 2159 C CA . GLU A 1 285 ? -13.252 54.610 20.018 1.00 89.94 285 GLU A CA 1
ATOM 2160 C C . GLU A 1 285 ? -13.087 55.395 18.703 1.00 89.94 285 GLU A C 1
ATOM 2162 O O . GLU A 1 285 ? -12.105 56.109 18.511 1.00 89.94 285 GLU A O 1
ATOM 2167 N N . TYR A 1 286 ? -14.048 55.274 17.781 1.00 90.44 286 TYR A N 1
ATOM 2168 C CA . TYR A 1 286 ? -14.005 55.895 16.453 1.00 90.44 286 TYR A CA 1
ATOM 2169 C C . TYR A 1 286 ? -15.065 56.982 16.263 1.00 90.44 286 TYR A C 1
ATOM 2171 O O . TYR A 1 286 ? -14.945 57.811 15.358 1.00 90.44 286 TYR A O 1
ATOM 2179 N N . THR A 1 287 ? -16.140 56.970 17.054 1.00 87.75 287 THR A N 1
ATOM 2180 C CA . THR A 1 287 ? -17.247 57.915 16.898 1.00 87.75 287 THR A CA 1
ATOM 2181 C C . THR A 1 287 ? -18.075 58.061 18.177 1.00 87.75 287 THR A C 1
ATOM 2183 O O . THR A 1 287 ? -18.502 57.060 18.747 1.00 87.75 287 THR A O 1
ATOM 2186 N N . PRO A 1 288 ? -18.436 59.294 18.585 1.00 85.62 288 PRO A N 1
ATOM 2187 C CA . PRO A 1 288 ? -19.390 59.512 19.675 1.00 85.62 288 PRO A CA 1
ATOM 2188 C C . PRO A 1 288 ? -20.845 59.214 19.265 1.00 85.62 288 PRO A C 1
ATOM 2190 O O . PRO A 1 288 ? -21.756 59.308 20.084 1.00 85.62 288 PRO A O 1
ATOM 2193 N N . PHE A 1 289 ? -21.091 58.875 17.994 1.00 87.62 289 PHE A N 1
ATOM 2194 C CA . PHE A 1 289 ? -22.422 58.640 17.433 1.00 87.62 289 PHE A CA 1
ATOM 2195 C C . PHE A 1 289 ? -22.629 57.179 17.007 1.00 87.62 289 PHE A C 1
ATOM 2197 O O . PHE A 1 289 ? -23.230 56.915 15.952 1.00 87.62 289 PHE A O 1
ATOM 2204 N N . ARG A 1 290 ? -22.106 56.222 17.797 1.00 87.81 290 ARG A N 1
ATOM 2205 C CA . ARG A 1 290 ? -22.268 54.782 17.534 1.00 87.81 290 ARG A CA 1
ATOM 2206 C C . ARG A 1 290 ? -23.743 54.461 17.295 1.00 87.81 290 ARG A C 1
ATOM 2208 O O . ARG A 1 290 ? -24.583 54.756 18.137 1.00 87.81 290 ARG A O 1
ATOM 2215 N N . MET A 1 291 ? -24.067 53.891 16.135 1.00 79.12 291 MET A N 1
ATOM 2216 C CA . MET A 1 291 ? -25.400 53.364 15.785 1.00 79.12 291 MET A CA 1
ATOM 2217 C C . MET A 1 291 ? -26.584 54.359 15.820 1.00 79.12 291 MET A C 1
ATOM 2219 O O . MET A 1 291 ? -27.664 54.025 15.348 1.00 79.12 291 MET A O 1
ATOM 2223 N N . SER A 1 292 ? -26.403 55.585 16.318 1.00 81.56 292 SER A N 1
ATOM 2224 C CA . SER A 1 292 ? -27.404 56.657 16.345 1.00 81.56 292 SER A CA 1
ATOM 2225 C C . SER A 1 292 ? -27.358 57.515 15.085 1.00 81.56 292 SER A C 1
ATOM 2227 O O . SER A 1 292 ? -28.407 57.893 14.564 1.00 81.56 292 SER A O 1
ATOM 2229 N N . VAL A 1 293 ? -26.152 57.749 14.557 1.00 84.75 293 VAL A N 1
ATOM 2230 C CA . VAL A 1 293 ? -25.899 58.349 13.234 1.00 84.75 293 VAL A CA 1
ATOM 2231 C C . VAL A 1 293 ? -25.192 57.341 12.332 1.00 84.75 293 VAL A C 1
ATOM 2233 O O . VAL A 1 293 ? -25.580 57.147 11.176 1.00 84.75 293 VAL A O 1
ATOM 2236 N N . CYS A 1 294 ? -24.157 56.671 12.854 1.00 86.19 294 CYS A N 1
ATOM 2237 C CA . CYS A 1 294 ? -23.384 55.681 12.113 1.00 86.19 294 CYS A CA 1
ATOM 2238 C C . CYS A 1 294 ? -24.239 54.444 11.810 1.00 86.19 294 CYS A C 1
ATOM 2240 O O . CYS A 1 294 ? -24.489 53.623 12.681 1.00 86.19 294 CYS A O 1
ATOM 2242 N N . GLY A 1 295 ? -24.670 54.323 10.554 1.00 84.81 295 GLY A N 1
ATOM 2243 C CA . GLY A 1 295 ? -25.489 53.229 10.037 1.00 84.81 295 GLY A CA 1
ATOM 2244 C C . GLY A 1 295 ? -26.974 53.568 9.902 1.00 84.81 295 GLY A C 1
ATOM 2245 O O . GLY A 1 295 ? -27.596 53.118 8.956 1.00 84.81 295 GLY A O 1
ATOM 2246 N N . THR A 1 296 ? -27.534 54.428 10.749 1.00 85.81 296 THR A N 1
ATOM 2247 C CA . THR A 1 296 ? -28.954 54.836 10.686 1.00 85.81 296 THR A CA 1
ATOM 2248 C C . THR A 1 296 ? -29.209 56.065 9.812 1.00 85.81 296 THR A C 1
ATOM 2250 O O . THR A 1 296 ? -30.187 56.085 9.069 1.00 85.81 296 THR A O 1
ATOM 2253 N N . VAL A 1 297 ? -28.349 57.085 9.913 1.00 89.06 297 VAL A N 1
ATOM 2254 C CA . VAL A 1 297 ? -28.415 58.344 9.140 1.00 89.06 297 VAL A CA 1
ATOM 2255 C C . VAL A 1 297 ? -27.322 58.389 8.070 1.00 89.06 297 VAL A C 1
ATOM 2257 O O . VAL A 1 297 ? -27.487 59.014 7.028 1.00 89.06 297 VAL A O 1
ATOM 2260 N N . CYS A 1 298 ? -26.196 57.721 8.334 1.00 86.69 298 CYS A N 1
ATOM 2261 C CA . CYS A 1 298 ? -25.057 57.602 7.431 1.00 86.69 298 CYS A CA 1
ATOM 2262 C C . CYS A 1 298 ? -25.480 57.181 6.005 1.00 86.69 298 CYS A C 1
ATOM 2264 O O . CYS A 1 298 ? -26.243 56.224 5.874 1.00 86.69 298 CYS A O 1
ATOM 2266 N N . PRO A 1 299 ? -24.907 57.784 4.940 1.00 88.75 299 PRO A N 1
ATOM 2267 C CA . PRO A 1 299 ? -25.162 57.375 3.552 1.00 88.75 299 PRO A CA 1
ATOM 2268 C C . PRO A 1 299 ? -24.569 56.000 3.187 1.00 88.75 299 PRO A C 1
ATOM 2270 O O . PRO A 1 299 ? -24.724 55.543 2.064 1.00 88.75 299 PRO A O 1
ATOM 2273 N N . ALA A 1 300 ? -23.894 55.336 4.132 1.00 90.75 300 ALA A N 1
ATOM 2274 C CA . ALA A 1 300 ? -23.360 53.981 4.024 1.00 90.75 300 ALA A CA 1
ATOM 2275 C C . ALA A 1 300 ? -22.409 53.720 2.825 1.00 90.75 300 ALA A C 1
ATOM 2277 O O . ALA A 1 300 ? -22.551 52.702 2.148 1.00 90.75 300 ALA A O 1
ATOM 2278 N N . PRO A 1 301 ? -21.353 54.536 2.611 1.00 92.50 301 PRO A N 1
ATOM 2279 C CA . PRO A 1 301 ? -20.367 54.306 1.537 1.00 92.50 301 PRO A CA 1
ATOM 2280 C C . PRO A 1 301 ? -19.625 52.963 1.672 1.00 92.50 301 PRO A C 1
ATOM 2282 O O . PRO A 1 301 ? -19.141 52.382 0.703 1.00 92.50 301 PRO A O 1
ATOM 2285 N N . CYS A 1 302 ? -19.573 52.409 2.886 1.00 93.06 302 CYS A N 1
ATOM 2286 C CA . CYS A 1 302 ? -19.060 51.067 3.132 1.00 93.06 302 CYS A CA 1
ATOM 2287 C C . CYS A 1 302 ? -19.898 49.956 2.468 1.00 93.06 302 CYS A C 1
ATOM 2289 O O . CYS A 1 302 ? -19.355 48.879 2.216 1.00 93.06 302 CYS A O 1
ATOM 2291 N N . MET A 1 303 ? -21.183 50.200 2.176 1.00 94.12 303 MET A N 1
ATOM 2292 C CA . MET A 1 303 ? -22.045 49.285 1.420 1.00 94.12 303 MET A CA 1
ATOM 2293 C C . MET A 1 303 ? -21.736 49.336 -0.073 1.00 94.12 303 MET A C 1
ATOM 2295 O O . MET A 1 303 ? -21.622 48.282 -0.691 1.00 94.12 303 MET A O 1
ATOM 2299 N N . GLU A 1 304 ? -21.532 50.533 -0.631 1.00 92.00 304 GLU A N 1
ATOM 2300 C CA . GLU A 1 304 ? -21.147 50.719 -2.040 1.00 92.00 304 GLU A CA 1
ATOM 2301 C C . GLU A 1 304 ? -19.825 50.010 -2.354 1.00 92.00 304 GLU A C 1
ATOM 2303 O O . GLU A 1 304 ? -19.688 49.340 -3.374 1.00 92.00 304 GLU A O 1
ATOM 2308 N N . ALA A 1 305 ? -18.867 50.091 -1.431 1.00 92.25 305 ALA A N 1
ATOM 2309 C CA . ALA A 1 305 ? -17.572 49.433 -1.555 1.00 92.25 305 ALA A CA 1
ATOM 2310 C C . ALA A 1 305 ? -17.550 47.975 -1.063 1.00 92.25 305 ALA A C 1
ATOM 2312 O O . ALA A 1 305 ? -16.485 47.353 -1.023 1.00 92.25 305 ALA A O 1
ATOM 2313 N N . CYS A 1 306 ? -18.679 47.420 -0.618 1.00 92.25 306 CYS A N 1
ATOM 2314 C CA . CYS A 1 306 ? -18.703 46.107 0.013 1.00 92.25 306 CYS A CA 1
ATOM 2315 C C . CYS A 1 306 ? -18.340 45.008 -0.995 1.00 92.25 306 CYS A C 1
ATOM 2317 O O . CYS A 1 306 ? -19.044 44.794 -1.979 1.00 92.25 306 CYS A O 1
ATOM 2319 N N . SER A 1 307 ? -17.292 44.230 -0.707 1.00 91.25 307 SER A N 1
ATOM 2320 C CA . SER A 1 307 ? -16.859 43.124 -1.575 1.00 91.25 307 SER A CA 1
ATOM 2321 C C . SER A 1 307 ? -17.931 42.045 -1.771 1.00 91.25 307 SER A C 1
ATOM 2323 O O . SER A 1 307 ? -17.937 41.363 -2.794 1.00 91.25 307 SER A O 1
ATOM 2325 N N . ARG A 1 308 ? -18.880 41.918 -0.832 1.00 91.00 308 ARG A N 1
ATOM 2326 C CA . ARG A 1 308 ? -20.030 41.007 -0.949 1.00 91.00 308 ARG A CA 1
ATOM 2327 C C . ARG A 1 308 ? -21.037 41.428 -2.022 1.00 91.00 308 ARG A C 1
ATOM 2329 O O . ARG A 1 308 ? -21.813 40.589 -2.469 1.00 91.00 308 ARG A O 1
ATOM 2336 N N . GLY A 1 309 ? -20.978 42.671 -2.508 1.00 89.50 309 GLY A N 1
ATOM 2337 C CA . GLY A 1 309 ? -21.780 43.122 -3.648 1.00 89.50 309 GLY A CA 1
ATOM 2338 C C . GLY A 1 309 ? -21.583 42.267 -4.907 1.00 89.50 309 GLY A C 1
ATOM 2339 O O . GLY A 1 309 ? -22.525 42.099 -5.672 1.00 89.50 309 GLY A O 1
ATOM 2340 N N . GLY A 1 310 ? -20.403 41.661 -5.089 1.00 88.00 310 GLY A N 1
ATOM 2341 C CA . GLY A 1 310 ? -20.130 40.726 -6.188 1.00 88.00 310 GLY A CA 1
ATOM 2342 C C . GLY A 1 310 ? -20.538 39.269 -5.929 1.00 88.00 310 GLY A C 1
ATOM 2343 O O . GLY A 1 310 ? -20.292 38.425 -6.786 1.00 88.00 310 GLY A O 1
ATOM 2344 N N . LEU A 1 311 ? -21.100 38.955 -4.757 1.00 89.06 311 LEU A N 1
ATOM 2345 C CA . LEU A 1 311 ? -21.461 37.594 -4.347 1.00 89.06 311 LEU A CA 1
ATOM 2346 C C . LEU A 1 311 ? -22.974 37.456 -4.137 1.00 89.06 311 LEU A C 1
ATOM 2348 O O . LEU A 1 311 ? -23.656 36.814 -4.928 1.00 89.06 311 LEU A O 1
ATOM 2352 N N . ASP A 1 312 ? -23.484 38.042 -3.058 1.00 90.06 312 ASP A N 1
ATOM 2353 C CA . ASP A 1 312 ? -24.847 37.858 -2.545 1.00 90.06 312 ASP A CA 1
ATOM 2354 C C . ASP A 1 312 ? -25.477 39.172 -2.040 1.00 90.06 312 ASP A C 1
ATOM 2356 O O . ASP A 1 312 ? -26.571 39.165 -1.478 1.00 90.06 312 ASP A O 1
ATOM 2360 N N . GLY A 1 313 ? -24.806 40.305 -2.273 1.00 91.69 313 GLY A N 1
ATOM 2361 C CA . GLY A 1 313 ? -25.270 41.648 -1.930 1.00 91.69 313 GLY A CA 1
ATOM 2362 C C . GLY A 1 313 ? -24.435 42.313 -0.834 1.00 91.69 313 GLY A C 1
ATOM 2363 O O . GLY A 1 313 ? -23.801 41.662 -0.001 1.00 91.69 313 GLY A O 1
ATOM 2364 N N . ALA A 1 314 ? -24.419 43.648 -0.837 1.00 93.62 314 ALA A N 1
ATOM 2365 C CA . ALA A 1 314 ? -23.775 44.413 0.224 1.00 93.62 314 ALA A CA 1
ATOM 2366 C C . ALA A 1 314 ? -24.437 44.124 1.581 1.00 93.62 314 ALA A C 1
ATOM 2368 O O . ALA A 1 314 ? -25.639 43.874 1.666 1.00 93.62 314 ALA A O 1
ATOM 2369 N N . LEU A 1 315 ? -23.651 44.172 2.658 1.00 91.38 315 LEU A N 1
ATOM 2370 C CA . LEU A 1 315 ? -24.208 44.047 4.003 1.00 91.38 315 LEU A CA 1
ATOM 2371 C C . LEU A 1 315 ? -25.095 45.246 4.317 1.00 91.38 315 LEU A C 1
ATOM 2373 O O . LEU A 1 315 ? -24.660 46.382 4.180 1.00 91.38 315 LEU A O 1
ATOM 2377 N N . ASP A 1 316 ? -26.313 44.983 4.777 1.00 92.62 316 ASP A N 1
ATOM 2378 C CA . ASP A 1 316 ? -27.276 46.024 5.124 1.00 92.62 316 ASP A CA 1
ATOM 2379 C C . ASP A 1 316 ? -26.908 46.678 6.465 1.00 92.62 316 ASP A C 1
ATOM 2381 O O . ASP A 1 316 ? -27.326 46.241 7.542 1.00 92.62 316 ASP A 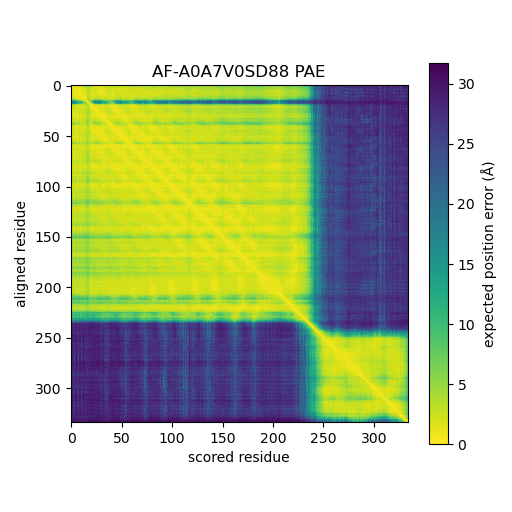O 1
ATOM 2385 N N . ILE A 1 317 ? -26.064 47.709 6.388 1.00 91.94 317 ILE A N 1
ATOM 2386 C CA . ILE A 1 317 ? -25.593 48.461 7.552 1.00 91.94 317 ILE A CA 1
ATOM 2387 C C . ILE A 1 317 ? -26.754 49.176 8.265 1.00 91.94 317 ILE A C 1
ATOM 2389 O O . ILE A 1 317 ? -26.803 49.074 9.491 1.00 91.94 317 ILE A O 1
ATOM 2393 N N . PRO A 1 318 ? -27.722 49.823 7.582 1.00 91.12 318 PRO A N 1
ATOM 2394 C CA . PRO A 1 318 ? -28.892 50.394 8.248 1.00 91.12 318 PRO A CA 1
ATOM 2395 C C . PRO A 1 318 ? -29.746 49.398 9.018 1.00 91.12 318 PRO A C 1
ATOM 2397 O O . PRO A 1 318 ? -30.193 49.706 10.127 1.00 91.12 318 PRO A O 1
ATOM 2400 N N . ARG A 1 319 ? -29.960 48.198 8.475 1.00 92.31 319 ARG A N 1
ATOM 2401 C CA . ARG A 1 319 ? -30.683 47.143 9.192 1.00 92.31 319 ARG A CA 1
ATOM 2402 C C . ARG A 1 319 ? -29.926 46.710 10.443 1.00 92.31 319 ARG A C 1
ATOM 2404 O O . ARG A 1 319 ? -30.525 46.677 11.515 1.00 92.31 319 ARG A O 1
ATOM 2411 N N . LEU A 1 320 ? -28.621 46.452 10.326 1.00 91.00 320 LEU A N 1
ATOM 2412 C CA . LEU A 1 320 ? -27.772 46.096 11.470 1.00 91.00 320 LEU A CA 1
ATOM 2413 C C . LEU A 1 320 ? -27.737 47.209 12.525 1.00 91.00 320 LEU A C 1
ATOM 2415 O O . LEU A 1 320 ? -27.789 46.922 13.717 1.00 91.00 320 LEU A O 1
ATOM 2419 N N . ALA A 1 321 ? -27.701 48.473 12.097 1.00 89.50 321 ALA A N 1
ATOM 2420 C CA . ALA A 1 321 ? -27.687 49.627 12.989 1.00 89.50 321 ALA A CA 1
ATOM 2421 C C . ALA A 1 321 ? -28.935 49.707 13.881 1.00 89.50 321 ALA A C 1
ATOM 2423 O O . ALA A 1 321 ? -28.841 50.050 15.057 1.00 89.50 321 ALA A O 1
ATOM 2424 N N . ARG A 1 322 ? -30.099 49.347 13.327 1.00 90.69 322 ARG A N 1
ATOM 2425 C CA . ARG A 1 322 ? -31.372 49.293 14.061 1.00 90.69 322 ARG A CA 1
ATOM 2426 C C . ARG A 1 322 ? -31.500 48.043 14.924 1.00 90.69 322 ARG A C 1
ATOM 2428 O O . ARG A 1 322 ? -31.999 48.132 16.037 1.00 90.69 322 ARG A O 1
ATOM 2435 N N . GLU A 1 323 ? -31.075 46.893 14.405 1.00 92.50 323 GLU A N 1
ATOM 2436 C CA . GLU A 1 323 ? -31.147 45.607 15.110 1.00 92.50 323 GLU A CA 1
ATOM 2437 C C . GLU A 1 323 ? -30.264 45.596 16.363 1.00 92.50 323 GLU A C 1
ATOM 2439 O O . GLU A 1 323 ? -30.683 45.122 17.414 1.00 92.50 323 GLU A O 1
ATOM 2444 N N . TYR A 1 324 ? -29.070 46.178 16.264 1.00 89.94 324 TYR A N 1
ATOM 2445 C CA . TYR A 1 324 ? -28.101 46.263 17.354 1.00 89.94 324 TYR A CA 1
ATOM 2446 C C . TYR A 1 324 ? -27.982 47.690 17.890 1.00 89.94 324 TYR A C 1
ATOM 2448 O O . TYR A 1 324 ? -26.876 48.150 18.187 1.00 89.94 324 TYR A O 1
ATOM 2456 N N . TYR A 1 325 ? -29.102 48.408 17.983 1.00 89.00 325 TYR A N 1
ATOM 2457 C CA . TYR A 1 325 ? -29.114 49.740 18.577 1.00 89.00 325 TYR A CA 1
ATOM 2458 C C . TYR A 1 325 ? -28.712 49.656 20.067 1.00 89.00 325 TYR A C 1
ATOM 2460 O O . TYR A 1 325 ? -29.189 48.759 20.763 1.00 89.00 325 TYR A O 1
ATOM 2468 N N . PRO A 1 326 ? -27.825 50.533 20.574 1.00 85.44 326 PRO A N 1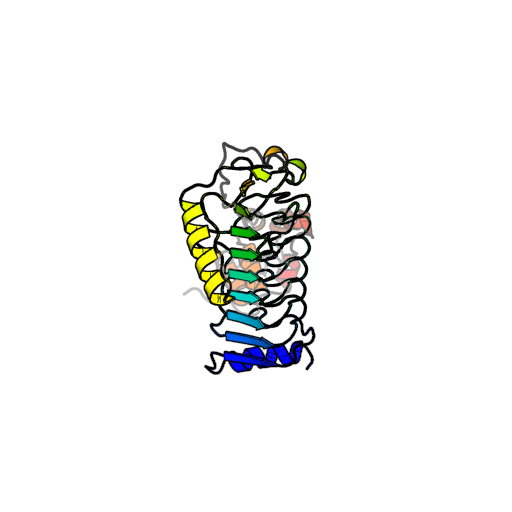
ATOM 2469 C CA . PRO A 1 326 ? -27.379 50.495 21.964 1.00 85.44 326 PRO A CA 1
ATOM 2470 C C . PRO A 1 326 ? -28.533 50.663 22.956 1.00 85.44 326 PRO A C 1
ATOM 2472 O O . PRO A 1 326 ? -29.319 51.603 22.845 1.00 85.44 326 PRO A O 1
ATOM 2475 N N . ASP A 1 327 ? -28.588 49.787 23.955 1.00 84.88 327 ASP A N 1
ATOM 2476 C CA . ASP A 1 327 ? -29.531 49.820 25.082 1.00 84.88 327 ASP A CA 1
ATOM 2477 C C . ASP A 1 327 ? -28.855 50.218 26.409 1.00 84.88 327 ASP A C 1
ATOM 2479 O O . ASP A 1 327 ? -29.475 50.180 27.471 1.00 84.88 327 ASP A O 1
ATOM 2483 N N . PHE A 1 328 ? -27.585 50.629 26.351 1.00 85.31 328 PHE A N 1
ATOM 2484 C CA . PHE A 1 328 ? -26.799 51.079 27.495 1.00 85.31 328 PHE A CA 1
ATOM 2485 C C . PHE A 1 328 ? -26.042 52.377 27.196 1.00 85.31 328 PHE A C 1
ATOM 2487 O O . PHE A 1 328 ? -25.618 52.635 26.062 1.00 85.31 328 PHE A O 1
ATOM 2494 N N . ASP A 1 329 ? -25.821 53.162 28.249 1.00 79.38 329 ASP A N 1
ATOM 2495 C CA . ASP A 1 329 ? -25.078 54.419 28.180 1.00 79.38 329 ASP A CA 1
ATOM 2496 C C . ASP A 1 329 ? -23.596 54.189 27.829 1.00 79.38 329 ASP A C 1
ATOM 2498 O O . ASP A 1 329 ? -22.997 53.212 28.291 1.00 79.38 329 ASP A O 1
ATOM 2502 N N . PRO A 1 330 ? -22.958 55.077 27.042 1.00 70.56 330 PRO A N 1
ATOM 2503 C CA . PRO A 1 330 ? -21.511 55.036 26.842 1.00 70.56 330 PRO A CA 1
ATOM 2504 C C . PRO A 1 330 ? -20.777 55.015 28.185 1.00 70.56 330 PRO A C 1
ATOM 2506 O O . PRO A 1 330 ? -21.155 55.701 29.140 1.00 70.56 330 PRO A O 1
ATOM 2509 N N . VAL A 1 331 ? -19.703 54.227 28.258 1.00 72.88 331 VAL A N 1
ATOM 2510 C CA . VAL A 1 331 ? -18.836 54.226 29.438 1.00 72.88 331 VAL A CA 1
ATOM 2511 C C . VAL A 1 331 ? -18.231 55.621 29.551 1.00 72.88 331 VAL A C 1
ATOM 2513 O O . VAL A 1 331 ? -17.624 56.113 28.603 1.00 72.88 331 VAL A O 1
ATOM 2516 N N . ARG A 1 332 ? -18.427 56.284 30.697 1.00 61.66 332 ARG A N 1
ATOM 2517 C CA . ARG A 1 332 ? -17.786 57.576 30.957 1.00 61.66 332 ARG A CA 1
ATOM 2518 C C . ARG A 1 332 ? -16.277 57.366 30.886 1.00 61.66 332 ARG A C 1
ATOM 2520 O O . ARG A 1 332 ? -15.752 56.539 31.628 1.00 61.66 332 ARG A O 1
ATOM 2527 N N . SER A 1 333 ? -15.602 58.094 30.003 1.00 59.72 333 SER A N 1
ATOM 2528 C CA . SER A 1 333 ? -14.144 58.174 30.018 1.00 59.72 333 SER A CA 1
ATOM 2529 C C . SER A 1 333 ? -13.703 58.633 31.410 1.00 59.72 333 SER A C 1
ATOM 2531 O O . SER A 1 333 ? -14.240 59.625 31.914 1.00 59.72 333 SER A O 1
ATOM 2533 N N . ALA A 1 334 ? -12.795 57.882 32.035 1.00 49.41 334 ALA A N 1
ATOM 2534 C CA . ALA A 1 334 ? -12.115 58.317 33.253 1.00 49.41 334 ALA A CA 1
ATOM 2535 C C . ALA A 1 334 ? -11.231 59.540 32.973 1.00 49.41 334 ALA A C 1
ATOM 2537 O O . ALA A 1 334 ? -10.703 59.629 31.840 1.00 49.41 334 ALA A O 1
#

Nearest PDB structures (foldseek):
  1ea0-assembly2_B  TM=7.755E-01  e=9.842E-06  Azospirillum brasilense
  8rja-assembly2_I  TM=8.623E-01  e=3.248E-03  Candidatus Methanoperedenaceae archaeon GB50
  5t5i-assembly1_C  TM=7.403E-01  e=2.071E-03  Methanothermobacter wolfeii
  7bkb-assembly1_I  TM=7.100E-01  e=1.530E-02  Methanospirillum hungatei JF-1
  6s6y-assembly2_O  TM=7.179E-01  e=7.206E-02  Methylorubrum extorquens PA1

Radius of gyration: 30.94 Å; Cα contacts (8 Å, |Δi|>4): 810; chains: 1; bounding box: 53×82×56 Å

pLDDT: mean 92.61, std 9.32, range [49.41, 98.94]

Secondary structure (DSSP, 8-state):
--HHHHHHHHHHHHTTT--EEEEEEEES-TTTTTT--S--EEEEEEE--SSTTTT-EEEEEEEES---S-TTTT--EEEEEESS---S-TTTT--SSEEEESS---TTTTTT-B-BTTB--EEEESS---TTTTTT-EEEEEEE--TT--SS-SS-SSBTTT--EEEEEEES---GGGBPTTEEEE---HHHHHHHHHHHHHHHHHHT------TTTSEEEEEESSS-TTTTTS-------S-PPP---PPPHHHHT-TT---HHHHHHHHHTT-HHHHHHHHHTT-TTTTTTTTTTS--HHHHT-GGGGTT----HHHHHHHT---SPPPPP-